Protein AF-0000000077857989 (afdb_homodimer)

InterPro domains:
  IPR001310 Histidine triad (HIT) protein [PR00332] (8-24)
  IPR001310 Histidine triad (HIT) protein [PR00332] (29-47)
  IPR001310 Histidine triad (HIT) protein [PR00332] (92-102)
  IPR001310 Histidine triad (HIT) protein [PTHR46648] (2-136)
  IPR011146 HIT-like domain [PF01230] (14-104)
  IPR011146 HIT-like domain [PS51084] (8-111)
  IPR019808 Histidine triad, conserved site [PS00892] (85-103)
  IPR036265 HIT-like superfamily [G3DSA:3.30.428.10] (1-136)
  IPR036265 HIT-like superfamily [SSF54197] (4-134)
  IPR039384 HINT family [cd01277] (7-104)

Solvent-accessible surface area (backbone atoms only — not comparable to full-atom values): 14426 Å² total; per-residue (Å²): 116,51,73,47,92,85,36,69,65,46,30,37,74,72,62,75,38,89,74,52,67,51,47,74,60,97,43,36,41,27,28,51,47,69,56,26,36,29,84,69,18,25,35,43,28,44,59,50,50,19,46,33,68,78,58,50,58,60,85,53,46,40,58,51,59,50,51,49,34,48,50,37,60,42,63,62,45,78,21,24,35,40,40,30,42,16,39,64,88,35,70,31,83,63,76,44,39,47,34,36,38,32,22,28,88,46,92,82,40,12,77,38,78,41,79,62,56,40,80,67,50,69,68,61,48,51,54,49,44,58,56,35,42,75,56,89,119,51,73,47,91,85,37,69,66,46,30,37,75,72,63,76,38,89,74,53,69,53,47,73,60,97,43,36,42,26,30,52,47,68,56,26,36,29,84,68,17,26,38,41,26,45,58,52,50,19,46,32,68,78,58,48,58,60,85,53,47,38,58,50,57,52,50,49,33,47,50,35,61,42,62,62,45,80,22,24,35,39,40,32,42,16,40,62,90,34,70,30,83,64,75,43,39,46,34,37,38,33,23,29,88,47,91,85,38,14,77,38,77,41,79,61,55,40,80,68,48,68,68,61,48,52,55,49,45,59,57,35,42,73,56,91

Nearest PDB structures (foldseek):
  3ksv-assembly1_A-2  TM=8.928E-01  e=4.008E-16  Leishmania major
  3imi-assembly2_C  TM=9.325E-01  e=9.386E-14  Bacillus anthracis str. 'Ames Ancestor'
  3l7x-assembly1_A-2  TM=8.902E-01  e=5.716E-14  Streptococcus mutans UA159
  3r6f-assembly1_A-2  TM=9.328E-01  e=4.385E-12  Encephalitozoon cuniculi GB-M1
  6d6j-assembly1_A  TM=9.175E-01  e=3.841E-11  Legionella pneumophila subsp. pneumophila str. Philadelphia 1

Sequence (272 aa):
MASSAACIFCKIIKGEIPCFKLFESDKVLAFLDIQPLSRGHALVIPKFHGAKLTDIPDEDLSEILPVAKKLAQATGAGDFNILQNNGRIAHQVVDHVHFHMIPKPNESEGLTIGWPAQETNMDKLKALHEELKSKMMASSAACIFCKIIKGEIPCFKLFESDKVLAFLDIQPLSRGHALVIPKFHGAKLTDIPDEDLSEILPVAKKLAQATGAGDFNILQNNGRIAHQVVDHVHFHMIPKPNESEGLTIGWPAQETNMDKLKALHEELKSKM

Organism: Aspergillus terreus (NCBI:txid33178)

Foldseek 3Di:
DAADPVAPVLCCVVVVDDFQWDDDDPFKTKGADPDALDPLKIKIFTNHFAQFPVRDDPVSCVCRVVVLVVSCVVRVAPAWDKDWAHDVVSPDDGSGTMIITHGDPDDRGTDDDDDDDDDDDPVVVVVVCVVVVVVD/DAADPVFPVLCCVVVNDDFQWDDDDPFKTKGADPDALDPLKIKIFTNHFAQFPVRDDPVSCVCRVVVLVVSCVVRVAPAWDKDWAHDVVSPDDGSGTMIITHGDPDDRGTDDDDDDDDDDDPVVVVVVCVVVVVVD

Radius of gyration: 17.92 Å; Cα contacts (8 Å, |Δi|>4): 603; chains: 2; bounding box: 40×52×42 Å

pLDDT: mean 97.29, std 3.46, range [68.88, 98.94]

Structure (mmCIF, N/CA/C/O backbone):
data_AF-0000000077857989-model_v1
#
loop_
_entity.id
_entity.type
_entity.pdbx_description
1 polymer "Adenosine 5'-monophosphoramidase HNT1"
#
loop_
_atom_site.group_PDB
_atom_site.id
_atom_site.type_symbol
_atom_site.label_atom_id
_atom_site.label_alt_id
_atom_site.label_comp_id
_atom_site.label_asym_id
_atom_site.label_entity_id
_atom_site.label_seq_id
_atom_site.pdbx_PDB_ins_code
_atom_site.Cartn_x
_atom_site.Cartn_y
_atom_site.Cartn_z
_atom_site.occupancy
_atom_site.B_iso_or_equiv
_atom_site.auth_seq_id
_atom_site.auth_comp_id
_atom_site.auth_asym_id
_atom_site.auth_atom_id
_atom_site.pdbx_PDB_model_num
ATOM 1 N N . MET A 1 1 ? 12.305 -1.336 -20.516 1 68.94 1 MET A N 1
ATOM 2 C CA . MET A 1 1 ? 11.914 -1.738 -19.156 1 68.94 1 MET A CA 1
ATOM 3 C C . MET A 1 1 ? 13.117 -2.277 -18.391 1 68.94 1 MET A C 1
ATOM 5 O O . MET A 1 1 ? 13.844 -3.133 -18.891 1 68.94 1 MET A O 1
ATOM 9 N N . ALA A 1 2 ? 13.477 -1.495 -17.438 1 79.44 2 ALA A N 1
ATOM 10 C CA . ALA A 1 2 ? 14.609 -1.947 -16.641 1 79.44 2 ALA A CA 1
ATOM 11 C C . ALA A 1 2 ? 14.375 -3.355 -16.094 1 79.44 2 ALA A C 1
ATOM 13 O O . ALA A 1 2 ? 13.266 -3.682 -15.656 1 79.44 2 ALA A O 1
ATOM 14 N N . SER A 1 3 ? 15.352 -4.223 -16.344 1 87.56 3 SER A N 1
ATOM 15 C CA . SER A 1 3 ? 15.305 -5.598 -15.852 1 87.56 3 SER A CA 1
ATOM 16 C C . SER A 1 3 ? 16.641 -6.016 -15.25 1 87.56 3 SER A C 1
ATOM 18 O O . SER A 1 3 ? 17.672 -5.414 -15.539 1 87.56 3 SER A O 1
ATOM 20 N N . SER A 1 4 ? 16.5 -7.012 -14.32 1 89.94 4 SER A N 1
ATOM 21 C CA . SER A 1 4 ? 17.703 -7.59 -13.711 1 89.94 4 SER A CA 1
ATOM 22 C C . SER A 1 4 ? 17.703 -9.109 -13.836 1 89.94 4 SER A C 1
ATOM 24 O O . SER A 1 4 ? 16.75 -9.781 -13.43 1 89.94 4 SER A O 1
ATOM 26 N N . ALA A 1 5 ? 18.719 -9.672 -14.281 1 88.31 5 ALA A N 1
ATOM 27 C CA . ALA A 1 5 ? 18.812 -11.102 -14.555 1 88.31 5 ALA A CA 1
ATOM 28 C C . ALA A 1 5 ? 18.766 -11.906 -13.258 1 88.31 5 ALA A C 1
ATOM 30 O O . ALA A 1 5 ? 18.328 -13.055 -13.242 1 88.31 5 ALA A O 1
ATOM 31 N N . ALA A 1 6 ? 19.219 -11.32 -12.25 1 93.75 6 ALA A N 1
ATOM 32 C CA . ALA A 1 6 ? 19.312 -12.031 -10.984 1 93.75 6 ALA A CA 1
ATOM 33 C C . ALA A 1 6 ? 18.016 -11.914 -10.188 1 93.75 6 ALA A C 1
ATOM 35 O O . ALA A 1 6 ? 17.828 -12.594 -9.172 1 93.75 6 ALA A O 1
ATOM 36 N N . CYS A 1 7 ? 17.156 -11.102 -10.625 1 96.44 7 CYS A N 1
ATOM 37 C CA . CYS A 1 7 ? 15.938 -10.805 -9.883 1 96.44 7 CYS A CA 1
ATOM 38 C C . CYS A 1 7 ? 14.867 -11.859 -10.156 1 96.44 7 CYS A C 1
ATOM 40 O O . CYS A 1 7 ? 14.453 -12.047 -11.305 1 96.44 7 CYS A O 1
ATOM 42 N N . ILE A 1 8 ? 14.367 -12.477 -9.117 1 97.25 8 ILE A N 1
ATOM 43 C CA . ILE A 1 8 ? 13.414 -13.578 -9.242 1 97.25 8 ILE A CA 1
ATOM 44 C C . ILE A 1 8 ?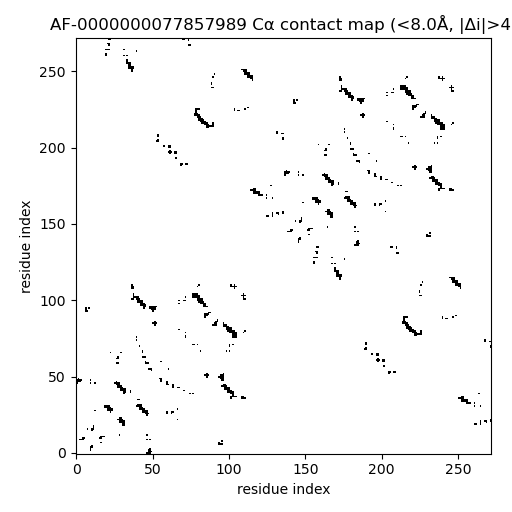 12.125 -13.078 -9.891 1 97.25 8 ILE A C 1
ATOM 46 O O . ILE A 1 8 ? 11.516 -13.789 -10.695 1 97.25 8 ILE A O 1
ATOM 50 N N . PHE A 1 9 ? 11.727 -11.914 -9.578 1 98.44 9 PHE A N 1
ATOM 51 C CA . PHE A 1 9 ? 10.5 -11.383 -10.156 1 98.44 9 PHE A CA 1
ATOM 52 C C . PHE A 1 9 ? 10.695 -11.039 -11.625 1 98.44 9 PHE A C 1
ATOM 54 O O . PHE A 1 9 ? 9.781 -11.211 -12.438 1 98.44 9 PHE A O 1
ATOM 61 N N . CYS A 1 10 ? 11.875 -10.531 -11.977 1 98.25 10 CYS A N 1
ATOM 62 C CA . CYS A 1 10 ? 12.156 -10.32 -13.391 1 98.25 10 CYS A CA 1
ATOM 63 C C . CYS A 1 10 ? 12.133 -11.641 -14.156 1 98.25 10 CYS A C 1
ATOM 65 O O . CYS A 1 10 ? 11.68 -11.695 -15.305 1 98.25 10 CYS A O 1
ATOM 67 N N . LYS A 1 11 ? 12.57 -12.68 -13.5 1 98.38 11 LYS A N 1
ATOM 68 C CA . LYS A 1 11 ? 12.531 -14 -14.125 1 98.38 11 LYS A CA 1
ATOM 69 C C . LYS A 1 11 ? 11.094 -14.469 -14.312 1 98.38 11 LYS A C 1
ATOM 71 O O . LYS A 1 11 ? 10.773 -15.109 -15.312 1 98.38 11 LYS A O 1
ATOM 76 N N . ILE A 1 12 ? 10.273 -14.227 -13.352 1 98.25 12 ILE A N 1
ATOM 77 C CA . ILE A 1 12 ? 8.852 -14.562 -13.477 1 98.25 12 ILE A CA 1
ATOM 78 C C . ILE A 1 12 ? 8.242 -13.789 -14.641 1 98.25 12 ILE A C 1
ATOM 80 O O . ILE A 1 12 ? 7.52 -14.359 -15.461 1 98.25 12 ILE A O 1
ATOM 84 N N . ILE A 1 13 ? 8.555 -12.484 -14.742 1 98 13 ILE A N 1
ATOM 85 C CA . ILE A 1 13 ? 8.023 -11.609 -15.789 1 98 13 ILE A CA 1
ATOM 86 C C . ILE A 1 13 ? 8.438 -12.141 -17.156 1 98 13 ILE A C 1
ATOM 88 O O . ILE A 1 13 ? 7.645 -12.133 -18.094 1 98 13 ILE A O 1
ATOM 92 N N . LYS A 1 14 ? 9.617 -12.633 -17.25 1 97.12 14 LYS A N 1
ATOM 93 C CA . LYS A 1 14 ? 10.172 -13.109 -18.516 1 97.12 14 LYS A CA 1
ATOM 94 C C . LYS A 1 14 ? 9.695 -14.523 -18.812 1 97.12 14 LYS A C 1
ATOM 96 O O . LYS A 1 14 ? 9.992 -15.062 -19.891 1 97.12 14 LYS A O 1
ATOM 101 N N . GLY A 1 15 ? 9.078 -15.18 -17.844 1 97 15 GLY A N 1
ATOM 102 C CA . GLY A 1 15 ? 8.562 -16.531 -18.047 1 97 15 GLY A CA 1
ATOM 103 C C . GLY A 1 15 ? 9.594 -17.609 -17.781 1 97 15 GLY A C 1
ATOM 104 O O . GLY A 1 15 ? 9.398 -18.766 -18.156 1 97 15 GLY A O 1
ATOM 105 N N . GLU A 1 16 ? 10.641 -17.219 -17.172 1 97.44 16 GLU A N 1
ATOM 106 C CA . GLU A 1 16 ? 11.688 -18.188 -16.844 1 97.44 16 GLU A CA 1
ATOM 107 C C . GLU A 1 16 ? 11.32 -19 -15.609 1 97.44 16 GLU A C 1
ATOM 109 O O . GLU A 1 16 ? 11.781 -20.125 -15.445 1 97.44 16 GLU A O 1
ATOM 114 N N . ILE A 1 17 ? 10.594 -18.5 -14.695 1 96.81 17 ILE A N 1
ATOM 115 C CA . ILE A 1 17 ? 10.047 -19.156 -13.508 1 96.81 17 ILE A CA 1
ATOM 116 C C . ILE A 1 17 ? 8.516 -19.078 -13.539 1 96.81 17 ILE A C 1
ATOM 118 O O . ILE A 1 17 ? 7.945 -18.031 -13.82 1 96.81 17 ILE A O 1
ATOM 122 N N . PRO A 1 18 ? 7.949 -20.219 -13.281 1 96.81 18 PRO A N 1
ATOM 123 C CA . PRO A 1 18 ? 6.484 -20.203 -13.32 1 96.81 18 PRO A CA 1
ATOM 124 C C . PRO A 1 18 ? 5.879 -19.469 -12.125 1 96.81 18 PRO A C 1
ATOM 126 O O . PRO A 1 18 ? 6.523 -19.344 -11.078 1 96.81 18 PRO A O 1
ATOM 129 N N . CYS A 1 19 ? 4.676 -18.984 -12.289 1 97.62 19 CYS A N 1
ATOM 130 C CA . CYS A 1 19 ? 3.865 -18.391 -11.227 1 97.62 19 CYS A CA 1
ATOM 131 C C . CYS A 1 19 ? 2.383 -18.656 -11.469 1 97.62 19 CYS A C 1
ATOM 133 O O . CYS A 1 19 ? 1.985 -19.047 -12.562 1 97.62 19 CYS A O 1
ATOM 135 N N . PHE A 1 20 ? 1.604 -18.547 -10.484 1 98.31 20 PHE A N 1
ATOM 136 C CA . PHE A 1 20 ? 0.154 -18.578 -10.633 1 98.31 20 PHE A CA 1
ATOM 137 C C . PHE A 1 20 ? -0.379 -17.219 -11.039 1 98.31 20 PHE A C 1
ATOM 139 O O . PHE A 1 20 ? -0.917 -16.469 -10.211 1 98.31 20 PHE A O 1
ATOM 146 N N . LYS A 1 21 ? -0.299 -17 -12.305 1 98.62 21 LYS A N 1
ATOM 147 C CA . LYS A 1 21 ? -0.597 -15.695 -12.867 1 98.62 21 LYS A CA 1
ATOM 148 C C . LYS A 1 21 ? -2.096 -15.406 -12.836 1 98.62 21 LYS A C 1
ATOM 150 O O . LYS A 1 21 ? -2.902 -16.234 -13.258 1 98.62 21 LYS A O 1
ATOM 155 N N . LEU A 1 22 ? -2.359 -14.234 -12.398 1 98.75 22 LEU A N 1
ATOM 156 C CA . LEU A 1 22 ? -3.766 -13.859 -12.312 1 98.75 22 LEU A CA 1
ATOM 157 C C . LEU A 1 22 ? -4.086 -12.727 -13.289 1 98.75 22 LEU A C 1
ATOM 159 O O . LEU A 1 22 ? -5.23 -12.578 -13.719 1 98.75 22 LEU A O 1
ATOM 163 N N . PHE A 1 23 ? -3.143 -11.844 -13.562 1 98.75 23 PHE A N 1
ATOM 164 C CA . PHE A 1 23 ? -3.326 -10.703 -14.445 1 98.75 23 PHE A CA 1
ATOM 165 C C . PHE A 1 23 ? -1.995 -10.266 -15.047 1 98.75 23 PHE A C 1
ATOM 167 O O . PHE A 1 23 ? -0.957 -10.336 -14.383 1 98.75 23 PHE A O 1
ATOM 174 N N . GLU A 1 24 ? -2.094 -9.828 -16.281 1 98.44 24 GLU A N 1
ATOM 175 C CA . GLU A 1 24 ? -0.899 -9.273 -16.906 1 98.44 24 GLU A CA 1
ATOM 176 C C . GLU A 1 24 ? -1.263 -8.203 -17.938 1 98.44 24 GLU A C 1
ATOM 178 O O . GLU A 1 24 ? -2.213 -8.359 -18.703 1 98.44 24 GLU A O 1
ATOM 183 N N . SER A 1 25 ? -0.629 -7.152 -17.891 1 98.19 25 SER A N 1
ATOM 184 C CA . SER A 1 25 ? -0.664 -6.102 -18.891 1 98.19 25 SER A CA 1
ATOM 185 C C . SER A 1 25 ? 0.741 -5.742 -19.375 1 98.19 25 SER A C 1
ATOM 187 O O . SER A 1 25 ? 1.702 -6.453 -19.062 1 98.19 25 SER A O 1
ATOM 189 N N . ASP A 1 26 ? 0.89 -4.676 -20.125 1 97.5 26 ASP A N 1
ATOM 190 C CA . ASP A 1 26 ? 2.201 -4.23 -20.578 1 97.5 26 ASP A CA 1
ATOM 191 C C . ASP A 1 26 ? 3.045 -3.703 -19.422 1 97.5 26 ASP A C 1
ATOM 193 O O . ASP A 1 26 ? 4.277 -3.697 -19.5 1 97.5 26 ASP A O 1
ATOM 197 N N . LYS A 1 27 ? 2.402 -3.371 -18.312 1 97.62 27 LYS A N 1
ATOM 198 C CA . LYS A 1 27 ? 3.141 -2.648 -17.281 1 97.62 27 LYS A CA 1
ATOM 199 C C . LYS A 1 27 ? 3.188 -3.445 -15.977 1 97.62 27 LYS A C 1
ATOM 201 O O . LYS A 1 27 ? 4.078 -3.242 -15.148 1 97.62 27 LYS A O 1
ATOM 206 N N . VAL A 1 28 ? 2.207 -4.379 -15.797 1 98.38 28 VAL A N 1
ATOM 207 C CA . VAL A 1 28 ? 2.092 -4.977 -14.469 1 98.38 28 VAL A CA 1
ATOM 208 C C . VAL A 1 28 ? 1.831 -6.477 -14.594 1 98.38 28 VAL A C 1
ATOM 210 O O . VAL A 1 28 ? 1.316 -6.938 -15.617 1 98.38 28 VAL A O 1
ATOM 213 N N . LEU A 1 29 ? 2.318 -7.188 -13.648 1 98.81 29 LEU A N 1
ATOM 214 C CA . LEU A 1 29 ? 2.035 -8.609 -13.477 1 98.81 29 LEU A CA 1
ATOM 215 C C . LEU A 1 29 ? 1.482 -8.883 -12.078 1 98.81 29 LEU A C 1
ATOM 217 O O . LEU A 1 29 ? 1.975 -8.336 -11.094 1 98.81 29 LEU A O 1
ATOM 221 N N . ALA A 1 30 ? 0.406 -9.719 -11.961 1 98.88 30 ALA A N 1
ATOM 222 C CA . ALA A 1 30 ? -0.145 -10.141 -10.672 1 98.88 30 ALA A CA 1
ATOM 223 C C . ALA A 1 30 ? -0.204 -11.664 -10.57 1 98.88 30 ALA A C 1
ATOM 225 O O . ALA A 1 30 ? -0.537 -12.344 -11.547 1 98.88 30 ALA A O 1
ATOM 226 N N . PHE A 1 31 ? 0.137 -12.164 -9.445 1 98.88 31 PHE A N 1
ATOM 227 C CA . PHE A 1 31 ? 0.175 -13.609 -9.258 1 98.88 31 PHE A CA 1
ATOM 228 C C . PHE A 1 31 ? 0.012 -13.969 -7.789 1 98.88 31 PHE A C 1
ATOM 230 O O . PHE A 1 31 ? 0.2 -13.117 -6.914 1 98.88 31 PHE A O 1
ATOM 237 N N . LEU A 1 32 ? -0.334 -15.203 -7.508 1 98.69 32 LEU A N 1
ATOM 238 C CA . LEU A 1 32 ? -0.531 -15.664 -6.133 1 98.69 32 LEU A CA 1
ATOM 239 C C . LEU A 1 32 ? 0.805 -15.812 -5.414 1 98.69 32 LEU A C 1
ATOM 241 O O . LEU A 1 32 ? 1.785 -16.266 -6.004 1 98.69 32 LEU A O 1
ATOM 245 N N . ASP A 1 33 ? 0.85 -15.398 -4.219 1 98.38 33 ASP A N 1
ATOM 246 C CA . ASP A 1 33 ? 2.004 -15.719 -3.381 1 98.38 33 ASP A CA 1
ATOM 247 C C . ASP A 1 33 ? 2.021 -17.188 -3.004 1 98.38 33 ASP A C 1
ATOM 249 O O . ASP A 1 33 ? 0.998 -17.75 -2.596 1 98.38 33 ASP A O 1
ATOM 253 N N . ILE A 1 34 ? 3.047 -17.781 -3.045 1 96.38 34 ILE A N 1
ATOM 254 C CA . ILE A 1 34 ? 3.123 -19.219 -2.834 1 96.38 34 ILE A CA 1
ATOM 255 C C . ILE A 1 34 ? 3.26 -19.516 -1.341 1 96.38 34 ILE A C 1
ATOM 257 O O . ILE A 1 34 ? 3.127 -20.672 -0.915 1 96.38 34 ILE A O 1
ATOM 261 N N . GLN A 1 35 ? 3.639 -18.578 -0.54 1 96.81 35 GLN A N 1
ATOM 262 C CA . GLN A 1 35 ? 3.645 -18.656 0.917 1 96.81 35 GLN A CA 1
ATOM 263 C C . GLN A 1 35 ? 2.703 -17.625 1.527 1 96.81 35 GLN A C 1
ATOM 265 O O . GLN A 1 35 ? 3.143 -16.719 2.238 1 96.81 35 GLN A O 1
ATOM 270 N N . PRO A 1 36 ? 1.517 -17.922 1.38 1 98.44 36 PRO A N 1
ATOM 271 C CA . PRO A 1 36 ? 0.522 -16.891 1.685 1 98.44 36 PRO A CA 1
ATOM 272 C C . PRO A 1 36 ? 0.337 -16.672 3.186 1 98.44 36 PRO A C 1
ATOM 274 O O . PRO A 1 36 ? 0.567 -17.594 3.977 1 98.44 36 PRO A O 1
ATOM 277 N N . LEU A 1 37 ? -0.016 -15.453 3.547 1 98.62 37 LEU A N 1
ATOM 278 C CA . LEU A 1 37 ? -0.413 -15.164 4.918 1 98.62 37 LEU A CA 1
ATOM 279 C C . LEU A 1 37 ? -1.867 -15.555 5.16 1 98.62 37 LEU A C 1
ATOM 281 O O . LEU A 1 37 ? -2.281 -15.742 6.305 1 98.62 37 LEU A O 1
ATOM 285 N N . SER A 1 38 ? -2.639 -15.594 4.105 1 98.56 38 SER A N 1
ATOM 286 C CA . SER A 1 38 ? -4.039 -16 4.074 1 98.56 38 SER A CA 1
ATOM 287 C C . SER A 1 38 ? -4.469 -16.391 2.662 1 98.56 38 SER A C 1
ATOM 289 O O . SER A 1 38 ? -3.756 -16.125 1.693 1 98.56 38 SER A O 1
ATOM 291 N N . ARG A 1 39 ? -5.621 -17.109 2.574 1 97.94 39 ARG A N 1
ATOM 292 C CA . ARG A 1 39 ? -6.137 -17.5 1.267 1 97.94 39 ARG A CA 1
ATOM 293 C C . ARG A 1 39 ? -6.375 -16.281 0.384 1 97.94 39 ARG A C 1
ATOM 295 O O . ARG A 1 39 ? -7.039 -15.336 0.797 1 97.94 39 ARG A O 1
ATOM 302 N N . GLY A 1 40 ? -5.797 -16.297 -0.817 1 98.38 40 GLY A N 1
ATOM 303 C CA . GLY A 1 40 ? -6.012 -15.211 -1.758 1 98.38 40 GLY A CA 1
ATOM 304 C C . GLY A 1 40 ? -4.891 -14.188 -1.752 1 98.38 40 GLY A C 1
ATOM 305 O O . GLY A 1 40 ? -4.898 -13.25 -2.553 1 98.38 40 GLY A O 1
ATOM 306 N N . HIS A 1 41 ? -3.902 -14.336 -0.781 1 98.88 41 HIS A N 1
ATOM 307 C CA . HIS A 1 41 ? -2.736 -13.461 -0.772 1 98.88 41 HIS A CA 1
ATOM 308 C C . HIS A 1 41 ? -2.047 -13.445 -2.133 1 98.88 41 HIS A C 1
ATOM 310 O O . HIS A 1 41 ? -1.626 -14.492 -2.631 1 98.88 41 HIS A O 1
ATOM 316 N N . ALA A 1 42 ? -1.959 -12.273 -2.719 1 98.88 42 ALA A N 1
ATOM 317 C CA . ALA A 1 42 ? -1.424 -12.117 -4.07 1 98.88 42 ALA A CA 1
ATOM 318 C C . ALA A 1 42 ? -0.506 -10.898 -4.156 1 98.88 42 ALA A C 1
ATOM 320 O O . ALA A 1 42 ? -0.528 -10.031 -3.279 1 98.88 42 ALA A O 1
ATOM 321 N N . LEU A 1 43 ? 0.277 -10.914 -5.184 1 98.88 43 LEU A N 1
ATOM 322 C CA . LEU A 1 43 ? 1.217 -9.828 -5.438 1 98.88 43 LEU A CA 1
ATOM 323 C C . LEU A 1 43 ? 0.879 -9.109 -6.742 1 98.88 43 LEU A C 1
ATOM 325 O O . LEU A 1 43 ? 0.455 -9.742 -7.711 1 98.88 43 LEU A O 1
ATOM 329 N N . VAL A 1 44 ? 1.039 -7.832 -6.758 1 98.94 44 VAL A N 1
ATOM 330 C CA . VAL A 1 44 ? 1.069 -7.016 -7.965 1 98.94 44 VAL A CA 1
ATOM 331 C C . VAL A 1 44 ? 2.443 -6.367 -8.117 1 98.94 44 VAL A C 1
ATOM 333 O O . VAL A 1 44 ? 2.924 -5.691 -7.203 1 98.94 44 VAL A O 1
ATOM 336 N N . ILE A 1 45 ? 3.059 -6.531 -9.258 1 98.88 45 ILE A N 1
ATOM 337 C CA . ILE A 1 45 ? 4.398 -5.984 -9.43 1 98.88 45 ILE A CA 1
ATOM 338 C C . ILE A 1 45 ? 4.469 -5.203 -10.742 1 98.88 45 ILE A C 1
ATOM 340 O O . ILE A 1 45 ? 3.834 -5.578 -11.734 1 98.88 45 ILE A O 1
ATOM 344 N N . PRO A 1 46 ? 5.148 -4 -10.742 1 98.81 46 PRO A N 1
ATOM 345 C CA . PRO A 1 46 ? 5.508 -3.408 -12.031 1 98.81 46 PRO A CA 1
ATOM 346 C C . PRO A 1 46 ? 6.516 -4.258 -12.805 1 98.81 46 PRO A C 1
ATOM 348 O O . PRO A 1 46 ? 7.41 -4.859 -12.211 1 98.81 46 PRO A O 1
ATOM 351 N N . LYS A 1 47 ? 6.328 -4.281 -14.055 1 98.38 47 LYS A N 1
ATOM 352 C CA . LYS A 1 47 ? 7.305 -5 -14.875 1 98.38 47 LYS A CA 1
ATOM 353 C C . LYS A 1 47 ? 8.633 -4.246 -14.93 1 98.38 47 LYS A C 1
ATOM 355 O O . LYS A 1 47 ? 9.68 -4.844 -15.172 1 98.38 47 LYS A O 1
AT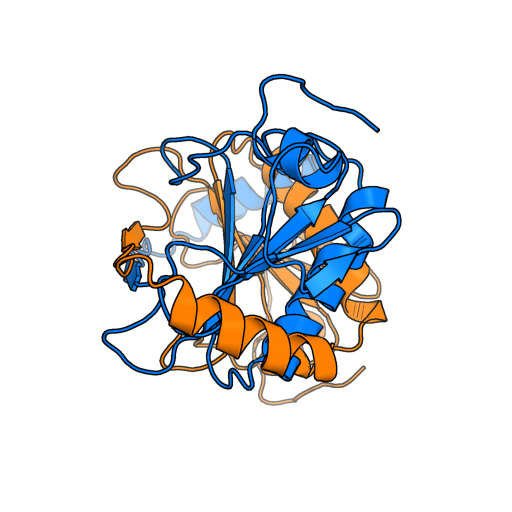OM 360 N N . PHE A 1 48 ? 8.602 -2.951 -14.75 1 98.44 48 PHE A N 1
ATOM 361 C CA . PHE A 1 48 ? 9.82 -2.17 -14.578 1 98.44 48 PHE A CA 1
ATOM 362 C C . PHE A 1 48 ? 10.547 -2.564 -13.297 1 98.44 48 PHE A C 1
ATOM 364 O O . PHE A 1 48 ? 9.977 -2.477 -12.211 1 98.44 48 PHE A O 1
ATOM 371 N N . HIS A 1 49 ? 11.75 -2.971 -13.461 1 98.5 49 HIS A N 1
ATOM 372 C CA . HIS A 1 49 ? 12.523 -3.357 -12.289 1 98.5 49 HIS A CA 1
ATOM 373 C C . HIS A 1 49 ? 12.984 -2.133 -11.508 1 98.5 49 HIS A C 1
ATOM 375 O O . HIS A 1 49 ? 13.57 -1.213 -12.078 1 98.5 49 HIS A O 1
ATOM 381 N N . GLY A 1 50 ? 12.719 -2.088 -10.297 1 98.56 50 GLY A N 1
ATOM 382 C CA . GLY A 1 50 ? 13.195 -1.148 -9.297 1 98.56 50 GLY A CA 1
ATOM 383 C C . GLY A 1 50 ? 13.141 -1.703 -7.883 1 98.56 50 GLY A C 1
ATOM 384 O O . GLY A 1 50 ? 12.188 -2.389 -7.52 1 98.56 50 GLY A O 1
ATOM 385 N N . ALA A 1 51 ? 14.148 -1.407 -7.145 1 98.31 51 ALA A N 1
ATOM 386 C CA . ALA A 1 51 ? 14.227 -1.979 -5.801 1 98.31 51 ALA A CA 1
ATOM 387 C C . ALA A 1 51 ? 13.242 -1.291 -4.855 1 98.31 51 ALA A C 1
ATOM 389 O O . ALA A 1 51 ? 12.672 -1.934 -3.973 1 98.31 51 ALA A O 1
ATOM 390 N N . LYS A 1 52 ? 13.164 -0.014 -5 1 98.75 52 LYS A N 1
ATOM 391 C CA . LYS A 1 52 ? 12.289 0.762 -4.129 1 98.75 52 LYS A CA 1
ATOM 392 C C . LYS A 1 52 ? 11.258 1.546 -4.938 1 98.75 52 LYS A C 1
ATOM 394 O O . LYS A 1 52 ? 11.453 1.787 -6.129 1 98.75 52 LYS A O 1
ATOM 399 N N . LEU A 1 53 ? 10.203 1.915 -4.246 1 98.88 53 LEU A N 1
ATOM 400 C CA . LEU A 1 53 ? 9.133 2.65 -4.91 1 98.88 53 LEU A CA 1
ATOM 401 C C . LEU A 1 53 ? 9.68 3.875 -5.633 1 98.88 53 LEU A C 1
ATOM 403 O O . LEU A 1 53 ? 9.227 4.203 -6.734 1 98.88 53 LEU A O 1
ATOM 407 N N . THR A 1 54 ? 10.688 4.559 -5.094 1 98.75 54 THR A N 1
ATOM 408 C CA . THR A 1 54 ? 11.266 5.781 -5.633 1 98.75 54 THR A CA 1
ATOM 409 C C . THR A 1 54 ? 12.047 5.492 -6.914 1 98.75 54 THR A C 1
ATOM 411 O O . THR A 1 54 ? 12.406 6.414 -7.648 1 98.75 54 THR A O 1
ATOM 414 N N . ASP A 1 55 ? 12.273 4.238 -7.25 1 98.56 55 ASP A N 1
ATOM 415 C CA . ASP A 1 55 ? 13.023 3.848 -8.438 1 98.56 55 ASP A CA 1
ATOM 416 C C . ASP A 1 55 ? 12.086 3.605 -9.625 1 98.56 55 ASP A C 1
ATOM 418 O O . ASP A 1 55 ? 12.539 3.389 -10.75 1 98.56 55 ASP A O 1
ATOM 422 N N . ILE A 1 56 ? 10.781 3.609 -9.414 1 98.75 56 ILE A N 1
ATOM 423 C CA . ILE A 1 56 ? 9.82 3.234 -10.438 1 98.75 56 ILE A CA 1
ATOM 424 C C . ILE A 1 56 ? 9.297 4.488 -11.141 1 98.75 56 ILE A C 1
ATOM 426 O O . ILE A 1 56 ? 8.828 5.422 -10.484 1 98.75 56 ILE A O 1
ATOM 430 N N . PRO A 1 57 ? 9.352 4.531 -12.5 1 98.5 57 PRO A N 1
ATOM 431 C CA . PRO A 1 57 ? 8.727 5.66 -13.188 1 98.5 57 PRO A CA 1
ATOM 432 C C . PRO A 1 57 ? 7.234 5.785 -12.883 1 98.5 57 PRO A C 1
ATOM 434 O O . PRO A 1 57 ? 6.543 4.77 -12.75 1 98.5 57 PRO A O 1
ATOM 437 N N . ASP A 1 58 ? 6.777 6.996 -12.852 1 98.06 58 ASP A N 1
ATOM 438 C CA . ASP A 1 58 ? 5.391 7.25 -12.484 1 98.06 58 ASP A CA 1
ATOM 439 C C . ASP A 1 58 ? 4.43 6.484 -13.391 1 98.06 58 ASP A C 1
ATOM 441 O O . ASP A 1 58 ? 3.406 5.977 -12.938 1 98.06 58 ASP A O 1
ATOM 445 N N . GLU A 1 59 ? 4.734 6.449 -14.664 1 97.12 59 GLU A N 1
ATOM 446 C CA . GLU A 1 59 ? 3.844 5.82 -15.641 1 97.12 59 GLU A CA 1
ATOM 447 C C . GLU A 1 59 ? 3.688 4.328 -15.359 1 97.12 59 GLU A C 1
ATOM 44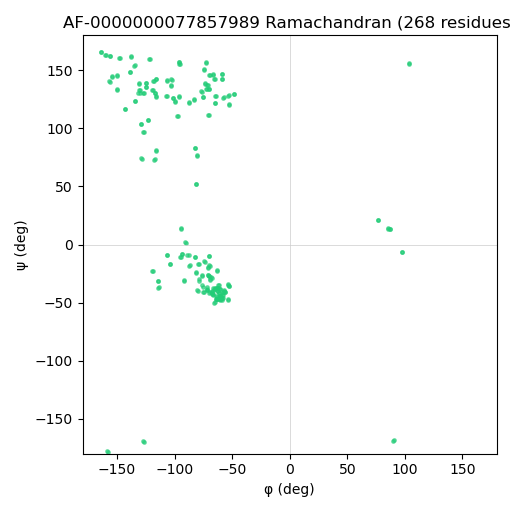9 O O . GLU A 1 59 ? 2.691 3.721 -15.758 1 97.12 59 GLU A O 1
ATOM 454 N N . ASP A 1 60 ? 4.633 3.707 -14.656 1 98.19 60 ASP A N 1
ATOM 455 C CA . ASP A 1 60 ? 4.609 2.277 -14.367 1 98.19 60 ASP A CA 1
ATOM 456 C C . ASP A 1 60 ? 3.879 1.996 -13.055 1 98.19 60 ASP A C 1
ATOM 458 O O . ASP A 1 60 ? 3.713 0.838 -12.672 1 98.19 60 ASP A O 1
ATOM 462 N N . LEU A 1 61 ? 3.389 3.029 -12.43 1 98.56 61 LEU A N 1
ATOM 463 C CA . LEU A 1 61 ? 2.734 2.879 -11.133 1 98.56 61 LEU A CA 1
ATOM 464 C C . LEU A 1 61 ? 1.219 2.965 -11.281 1 98.56 61 LEU A C 1
ATOM 466 O O . LEU A 1 61 ? 0.481 2.543 -10.391 1 98.56 61 LEU A O 1
ATOM 470 N N . SER A 1 62 ? 0.723 3.461 -12.367 1 97 62 SER A N 1
ATOM 471 C CA . SER A 1 62 ? -0.651 3.934 -12.492 1 97 62 SER A CA 1
ATOM 472 C C . SER A 1 62 ? -1.641 2.773 -12.453 1 97 62 SER A C 1
ATOM 474 O O . SER A 1 62 ? -2.787 2.941 -12.031 1 97 62 SER A O 1
ATOM 476 N N . GLU A 1 63 ? -1.238 1.607 -12.859 1 98 63 GLU A N 1
ATOM 477 C CA . GLU A 1 63 ? -2.158 0.482 -13 1 98 63 GLU A CA 1
ATOM 478 C C . GLU A 1 63 ? -2.154 -0.393 -11.75 1 98 63 GLU A C 1
ATOM 480 O O . GLU A 1 63 ? -3.025 -1.249 -11.578 1 98 63 GLU A O 1
ATOM 485 N N . ILE A 1 64 ? -1.265 -0.195 -10.867 1 98.81 64 ILE A N 1
ATOM 486 C CA . ILE A 1 64 ? -1 -1.118 -9.766 1 98.81 64 ILE A CA 1
ATOM 487 C C . ILE A 1 64 ? -2.211 -1.178 -8.836 1 98.81 64 ILE A C 1
ATOM 489 O O . ILE A 1 64 ? -2.727 -2.262 -8.547 1 98.81 64 ILE A O 1
ATOM 493 N N . LEU A 1 65 ? -2.711 -0.067 -8.422 1 98.88 65 LEU A N 1
ATOM 494 C CA . LEU A 1 65 ? -3.783 -0.058 -7.438 1 98.88 65 LEU A CA 1
ATOM 495 C C . LEU A 1 65 ? -5.094 -0.541 -8.055 1 98.88 65 LEU A C 1
ATOM 497 O O . LEU A 1 65 ? -5.848 -1.281 -7.418 1 98.88 65 LEU A O 1
ATOM 501 N N . PRO A 1 66 ? -5.426 -0.19 -9.289 1 98.81 66 PRO A N 1
ATOM 502 C CA . PRO A 1 66 ? -6.59 -0.796 -9.93 1 98.81 66 PRO A CA 1
ATOM 503 C C . PRO A 1 66 ? -6.508 -2.32 -9.992 1 98.81 66 PRO A C 1
ATOM 505 O O . PRO A 1 66 ? -7.512 -3.006 -9.797 1 98.81 66 PRO A O 1
ATOM 508 N N . VAL A 1 67 ? -5.34 -2.84 -10.266 1 98.81 67 VAL A N 1
ATOM 509 C CA . VAL A 1 67 ? -5.176 -4.289 -10.336 1 98.81 67 VAL A CA 1
ATOM 510 C C . VAL A 1 67 ? -5.309 -4.887 -8.938 1 98.81 67 VAL A C 1
ATOM 512 O O . VAL A 1 67 ? -5.938 -5.934 -8.758 1 98.81 67 VAL A O 1
ATOM 515 N N . ALA A 1 68 ? -4.734 -4.242 -7.938 1 98.88 68 ALA A N 1
ATOM 516 C CA . ALA A 1 68 ? -4.898 -4.703 -6.562 1 98.88 68 ALA A CA 1
ATOM 517 C C . ALA A 1 68 ? -6.371 -4.742 -6.168 1 98.88 68 ALA A C 1
ATOM 519 O O . ALA A 1 68 ? -6.816 -5.676 -5.5 1 98.88 68 ALA A O 1
ATOM 520 N N . LYS A 1 69 ? -7.07 -3.721 -6.59 1 98.81 69 LYS A N 1
ATOM 521 C CA . LYS A 1 69 ? -8.516 -3.652 -6.371 1 98.81 69 LYS A CA 1
ATOM 522 C C . LYS A 1 69 ? -9.219 -4.852 -6.996 1 98.81 69 LYS A C 1
ATOM 524 O O . LYS A 1 69 ? -10.062 -5.484 -6.359 1 98.81 69 LYS A O 1
ATOM 529 N N . LYS A 1 70 ? -8.875 -5.16 -8.18 1 98.5 70 LYS A N 1
ATOM 530 C CA . LYS A 1 70 ? -9.461 -6.301 -8.875 1 98.5 70 LYS A CA 1
ATOM 531 C C . LYS A 1 70 ? -9.164 -7.605 -8.141 1 98.5 70 LYS A C 1
ATOM 533 O O . LYS A 1 70 ? -10.031 -8.484 -8.055 1 98.5 70 LYS A O 1
ATOM 538 N N . LEU A 1 71 ? -7.977 -7.734 -7.68 1 98.81 71 LEU A N 1
ATOM 539 C CA . LEU A 1 71 ? -7.598 -8.922 -6.934 1 98.81 71 LEU A CA 1
ATOM 540 C C . LEU A 1 71 ? -8.469 -9.086 -5.688 1 98.81 71 LEU A C 1
ATOM 542 O O . LEU A 1 71 ? -8.945 -10.18 -5.398 1 98.81 71 LEU A O 1
ATOM 546 N N . ALA A 1 72 ? -8.617 -7.969 -4.969 1 98.81 72 ALA A N 1
ATOM 547 C CA . ALA A 1 72 ? -9.461 -8.008 -3.775 1 98.81 72 ALA A CA 1
ATOM 548 C C . ALA A 1 72 ? -10.883 -8.445 -4.117 1 98.81 72 ALA A C 1
ATOM 550 O O . ALA A 1 72 ? -11.469 -9.273 -3.412 1 98.81 72 ALA A O 1
ATOM 551 N N . GLN A 1 73 ? -11.406 -7.922 -5.168 1 98.62 73 GLN A N 1
ATOM 552 C CA . GLN A 1 73 ? -12.75 -8.281 -5.609 1 98.62 73 GLN A CA 1
ATOM 553 C C . GLN A 1 73 ? -12.82 -9.75 -6.008 1 98.62 73 GLN A C 1
ATOM 555 O O . GLN A 1 73 ? -13.75 -10.461 -5.609 1 98.62 73 GLN A O 1
ATOM 560 N N . ALA A 1 74 ? -11.859 -10.188 -6.777 1 98.62 74 ALA A N 1
ATOM 561 C CA . ALA A 1 74 ? -11.852 -11.562 -7.281 1 98.62 74 ALA A CA 1
ATOM 562 C C . ALA A 1 74 ? -11.75 -12.562 -6.133 1 98.62 74 ALA A C 1
ATOM 564 O O . ALA A 1 74 ? -12.352 -13.641 -6.191 1 98.62 74 ALA A O 1
ATOM 565 N N . THR A 1 75 ? -10.977 -12.258 -5.098 1 98.31 75 THR A N 1
ATOM 566 C CA . THR A 1 75 ? -10.773 -13.164 -3.969 1 98.31 75 THR A CA 1
ATOM 567 C C . THR A 1 75 ? -11.961 -13.117 -3.014 1 98.31 75 THR A C 1
ATOM 569 O O . THR A 1 75 ? -12.094 -13.969 -2.137 1 98.31 75 THR A O 1
ATOM 572 N N . GLY A 1 76 ? -12.766 -12.039 -3.17 1 97.94 76 GLY A N 1
ATOM 573 C CA . GLY A 1 76 ? -13.867 -11.852 -2.242 1 97.94 76 GLY A CA 1
ATOM 574 C C . GLY A 1 76 ? -13.422 -11.32 -0.892 1 97.94 76 GLY A C 1
ATOM 575 O O . GLY A 1 76 ? -14.109 -11.523 0.113 1 97.94 76 GLY A O 1
ATOM 576 N N . ALA A 1 77 ? -12.328 -10.75 -0.881 1 98.06 77 ALA A N 1
ATOM 577 C CA . ALA A 1 77 ? -11.789 -10.227 0.372 1 98.06 77 ALA A CA 1
ATOM 578 C C . ALA A 1 77 ? -12.586 -9.016 0.846 1 98.06 77 ALA A C 1
ATOM 580 O O . ALA A 1 77 ? -12.469 -7.93 0.272 1 98.06 77 ALA A O 1
ATOM 581 N N . GLY A 1 78 ? -13.312 -9.148 1.946 1 97.81 78 GLY A N 1
ATOM 582 C CA . GLY A 1 78 ? -14.016 -8.023 2.549 1 97.81 78 GLY A CA 1
ATOM 583 C C . GLY A 1 78 ? -13.117 -7.137 3.383 1 97.81 78 GLY A C 1
ATOM 584 O O . GLY A 1 78 ? -13.32 -5.922 3.447 1 97.81 78 GLY A O 1
ATOM 585 N N . ASP A 1 79 ? -12.266 -7.738 4.086 1 98.81 79 ASP A N 1
ATOM 586 C CA . ASP A 1 79 ? -11.203 -7.082 4.84 1 98.81 79 ASP A CA 1
ATOM 587 C C . ASP A 1 79 ? -9.828 -7.5 4.324 1 98.81 79 ASP A C 1
ATOM 589 O O . ASP A 1 79 ? -9.562 -8.688 4.129 1 98.81 79 ASP A O 1
ATOM 593 N N . PHE A 1 80 ? -8.977 -6.535 4.074 1 98.94 80 PHE A N 1
ATOM 594 C CA . PHE A 1 80 ? -7.668 -6.863 3.523 1 98.94 80 PHE A CA 1
ATOM 595 C C . PHE A 1 80 ? -6.707 -5.688 3.68 1 98.94 80 PHE A C 1
ATOM 597 O O . PHE A 1 80 ? -7.129 -4.574 3.992 1 98.94 80 PHE A O 1
ATOM 604 N N . ASN A 1 81 ? -5.449 -5.922 3.504 1 98.94 81 ASN A N 1
ATOM 605 C CA . ASN A 1 81 ? -4.402 -4.906 3.518 1 98.94 81 ASN A CA 1
ATOM 606 C C . ASN A 1 81 ? -3.674 -4.836 2.18 1 98.94 81 ASN A C 1
ATOM 608 O O . ASN A 1 81 ? -3.496 -5.852 1.508 1 98.94 81 ASN A O 1
ATOM 612 N N . ILE A 1 82 ? -3.34 -3.688 1.736 1 98.94 82 ILE A N 1
ATOM 613 C CA . ILE A 1 82 ? -2.311 -3.461 0.727 1 98.94 82 ILE A CA 1
ATOM 614 C C . ILE A 1 82 ? -1.008 -3.041 1.402 1 98.94 82 ILE A C 1
ATOM 616 O O . ILE A 1 82 ? -0.982 -2.07 2.164 1 98.94 82 ILE A O 1
ATOM 620 N N . LEU A 1 83 ? 0.064 -3.785 1.149 1 98.94 83 LEU A N 1
ATOM 621 C CA . LEU A 1 83 ? 1.352 -3.502 1.773 1 98.94 83 LEU A CA 1
ATOM 622 C C . LEU A 1 83 ? 2.467 -3.477 0.733 1 98.94 83 LEU A C 1
ATOM 624 O O . LEU A 1 83 ? 2.525 -4.344 -0.141 1 98.94 83 LEU A O 1
ATOM 628 N N . GLN A 1 84 ? 3.242 -2.553 0.76 1 98.94 84 GLN A N 1
ATOM 629 C CA . GLN A 1 84 ? 4.441 -2.424 -0.062 1 98.94 84 GLN A CA 1
ATOM 630 C C . GLN A 1 84 ? 5.637 -1.977 0.774 1 98.94 84 GLN A C 1
ATOM 632 O O . GLN A 1 84 ? 5.586 -0.935 1.432 1 98.94 84 GLN A O 1
ATOM 637 N N . ASN A 1 85 ? 6.711 -2.721 0.784 1 98.88 85 ASN A N 1
ATOM 638 C CA . ASN A 1 85 ? 7.887 -2.512 1.622 1 98.88 85 ASN A CA 1
ATOM 639 C C . ASN A 1 85 ? 9.062 -1.984 0.812 1 98.88 85 ASN A C 1
ATOM 641 O O . ASN A 1 85 ? 9.289 -2.416 -0.321 1 98.88 85 ASN A O 1
ATOM 645 N N . ASN A 1 86 ? 9.797 -1.098 1.379 1 98.88 86 ASN A N 1
ATOM 646 C CA . ASN A 1 86 ? 11 -0.543 0.767 1 98.88 86 ASN A CA 1
ATOM 647 C C . ASN A 1 86 ? 12.188 -0.605 1.717 1 98.88 86 ASN A C 1
ATOM 649 O O . ASN A 1 86 ? 12.289 0.197 2.648 1 98.88 86 ASN A O 1
ATOM 653 N N . GLY A 1 87 ? 13.086 -1.533 1.491 1 98.62 87 GLY A N 1
ATOM 654 C CA . GLY A 1 87 ? 14.266 -1.682 2.328 1 98.62 87 GLY A CA 1
ATOM 655 C C . GLY A 1 87 ? 14.172 -2.852 3.289 1 98.62 87 GLY A C 1
ATOM 656 O O . GLY A 1 87 ? 13.078 -3.203 3.742 1 98.62 87 GLY A O 1
ATOM 657 N N . ARG A 1 88 ? 15.352 -3.381 3.73 1 98 88 ARG A N 1
ATOM 658 C CA . ARG A 1 88 ? 15.422 -4.594 4.543 1 98 88 ARG A CA 1
ATOM 659 C C . ARG A 1 88 ? 14.812 -4.363 5.922 1 98 88 ARG A C 1
ATOM 661 O O . ARG A 1 88 ? 14.031 -5.184 6.406 1 98 88 ARG A O 1
ATOM 668 N N . ILE A 1 89 ? 15.086 -3.266 6.52 1 97.88 89 ILE A N 1
ATOM 669 C CA . ILE A 1 89 ? 14.594 -3.027 7.871 1 97.88 89 ILE A CA 1
ATOM 670 C C . ILE A 1 89 ? 13.086 -2.795 7.836 1 97.88 89 ILE A C 1
ATOM 672 O O . ILE A 1 89 ? 12.414 -2.889 8.867 1 97.88 89 ILE A O 1
ATOM 676 N N . ALA A 1 90 ? 12.562 -2.441 6.652 1 98.31 90 ALA A N 1
ATOM 677 C CA . ALA A 1 90 ? 11.125 -2.275 6.453 1 98.31 90 ALA A CA 1
ATOM 678 C C . ALA A 1 90 ? 10.5 -3.555 5.91 1 98.31 90 ALA A C 1
ATOM 680 O O . ALA A 1 90 ? 9.43 -3.516 5.293 1 98.31 90 ALA A O 1
ATOM 681 N N . HIS A 1 91 ? 11.234 -4.648 5.98 1 97.88 91 HIS A N 1
ATOM 682 C CA . HIS A 1 91 ? 10.711 -5.996 5.777 1 97.88 91 HIS A CA 1
ATOM 683 C C . HIS A 1 91 ? 10.688 -6.359 4.297 1 97.88 91 HIS A C 1
ATOM 685 O O . HIS A 1 91 ? 10.016 -7.309 3.896 1 97.88 91 HIS A O 1
ATOM 691 N N . GLN A 1 92 ? 11.352 -5.613 3.471 1 98.31 92 GLN A N 1
ATOM 692 C CA . GLN A 1 92 ? 11.484 -5.996 2.068 1 98.31 92 GLN A CA 1
ATOM 693 C C . GLN A 1 92 ? 12.523 -7.105 1.901 1 98.31 92 GLN A C 1
ATOM 695 O O . GLN A 1 92 ? 13.656 -6.973 2.361 1 98.31 92 GLN A O 1
ATOM 700 N N . VAL A 1 93 ? 12.109 -8.125 1.146 1 97.19 93 VAL A N 1
ATOM 701 C CA . VAL A 1 93 ? 13 -9.266 0.995 1 97.19 93 VAL A CA 1
ATOM 702 C C . VAL A 1 93 ? 13.461 -9.375 -0.458 1 97.19 93 VAL A C 1
ATOM 704 O O . VAL A 1 93 ? 14.578 -9.812 -0.731 1 97.19 93 VAL A O 1
ATOM 707 N N . VAL A 1 94 ? 12.617 -9.094 -1.431 1 97.81 94 VAL A N 1
ATOM 708 C CA . VAL A 1 94 ? 12.93 -9.109 -2.855 1 97.81 94 VAL A CA 1
ATOM 709 C C . VAL A 1 94 ? 13.148 -7.684 -3.352 1 97.81 94 VAL A C 1
ATOM 711 O O . VAL A 1 94 ? 12.312 -6.805 -3.125 1 97.81 94 VAL A O 1
ATOM 714 N N . ASP A 1 95 ? 14.289 -7.449 -3.982 1 97.81 95 ASP A N 1
ATOM 715 C CA . ASP A 1 95 ? 14.633 -6.102 -4.434 1 97.81 95 ASP A CA 1
ATOM 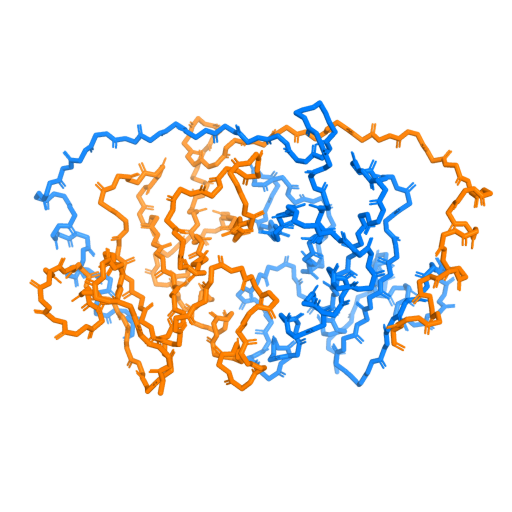716 C C . ASP A 1 95 ? 13.945 -5.781 -5.758 1 97.81 95 ASP A C 1
ATOM 718 O O . ASP A 1 95 ? 14.609 -5.406 -6.73 1 97.81 95 ASP A O 1
ATOM 722 N N . HIS A 1 96 ? 12.758 -5.938 -5.855 1 98.81 96 HIS A N 1
ATOM 723 C CA . HIS A 1 96 ? 11.812 -5.578 -6.898 1 98.81 96 HIS A CA 1
ATOM 724 C C . HIS A 1 96 ? 10.477 -5.145 -6.301 1 98.81 96 HIS A C 1
ATOM 726 O O . HIS A 1 96 ? 9.797 -5.938 -5.637 1 98.81 96 HIS A O 1
ATOM 732 N N . VAL A 1 97 ? 10.164 -3.918 -6.539 1 98.88 97 VAL A N 1
ATOM 733 C CA . VAL A 1 97 ? 8.953 -3.346 -5.949 1 98.88 97 VAL A CA 1
ATOM 734 C C . VAL A 1 97 ? 7.773 -4.285 -6.184 1 98.88 97 VAL A C 1
ATOM 736 O O . VAL A 1 97 ? 7.562 -4.766 -7.297 1 98.88 97 VAL A O 1
ATOM 739 N N . HIS A 1 98 ? 7.047 -4.594 -5.137 1 98.94 98 HIS A N 1
ATOM 740 C CA . HIS A 1 98 ? 5.84 -5.406 -5.223 1 98.94 98 HIS A CA 1
ATOM 741 C C . HIS A 1 98 ? 4.844 -5.035 -4.129 1 98.94 98 HIS A C 1
ATOM 743 O O . HIS A 1 98 ? 5.242 -4.695 -3.012 1 98.94 98 HIS A O 1
ATOM 749 N N . PHE A 1 99 ? 3.604 -5.125 -4.477 1 98.94 99 PHE A N 1
ATOM 750 C CA . PHE A 1 99 ? 2.498 -4.848 -3.564 1 98.94 99 PHE A CA 1
ATOM 751 C C . PHE A 1 99 ? 1.798 -6.137 -3.154 1 98.94 99 PHE A C 1
ATOM 753 O O . PHE A 1 99 ? 1.425 -6.945 -4.008 1 98.94 99 PHE A O 1
ATOM 760 N N . HIS A 1 100 ? 1.677 -6.285 -1.859 1 98.94 100 HIS A N 1
ATOM 761 C CA . HIS A 1 100 ? 0.893 -7.391 -1.314 1 98.94 100 HIS A CA 1
ATOM 762 C C . HIS A 1 100 ? -0.578 -7.008 -1.183 1 98.94 100 HIS A C 1
ATOM 764 O O . HIS A 1 100 ? -0.905 -5.98 -0.583 1 98.94 100 HIS A O 1
ATOM 770 N N . MET A 1 101 ? -1.387 -7.703 -1.773 1 98.94 101 MET A N 1
ATOM 771 C CA . MET A 1 101 ? -2.805 -7.734 -1.426 1 98.94 101 MET A CA 1
ATOM 772 C C . MET A 1 101 ? -3.121 -8.93 -0.531 1 98.94 101 MET A C 1
ATOM 774 O O . MET A 1 101 ? -3.064 -10.078 -0.977 1 98.94 101 MET A O 1
ATOM 778 N N . ILE A 1 102 ? -3.434 -8.648 0.744 1 98.94 102 ILE A N 1
ATOM 779 C CA . ILE A 1 102 ? -3.5 -9.711 1.741 1 98.94 102 ILE A CA 1
ATOM 780 C C . ILE A 1 102 ? -4.883 -9.727 2.389 1 98.94 102 ILE A C 1
ATOM 782 O O . ILE A 1 102 ? -5.184 -8.891 3.242 1 98.94 102 ILE A O 1
ATOM 786 N N . PRO A 1 103 ? -5.676 -10.68 2.07 1 98.88 103 PRO A N 1
ATOM 787 C CA . PRO A 1 103 ? -6.945 -10.812 2.789 1 98.88 103 PRO A CA 1
ATOM 788 C C . PRO A 1 103 ? -6.754 -10.992 4.293 1 98.88 103 PRO A C 1
ATOM 790 O O . PRO A 1 103 ? -5.789 -11.625 4.723 1 98.88 103 PRO A O 1
ATOM 793 N N . LYS A 1 104 ? -7.629 -10.398 5.047 1 98.81 104 LYS A N 1
ATOM 794 C CA . LYS A 1 104 ? -7.707 -10.539 6.5 1 98.81 104 LYS A CA 1
ATOM 795 C C . LYS A 1 104 ? -9.023 -11.188 6.918 1 98.81 104 LYS A C 1
ATOM 797 O O . LYS A 1 104 ? -9.922 -10.516 7.422 1 98.81 104 LYS A O 1
ATOM 802 N N . PRO A 1 105 ? -9.078 -12.492 6.832 1 98.19 105 PRO A N 1
ATOM 803 C CA . PRO A 1 105 ? -10.344 -13.18 7.066 1 98.19 105 PRO A CA 1
ATOM 804 C C . PRO A 1 105 ? -10.711 -13.266 8.547 1 98.19 105 PRO A C 1
ATOM 806 O O . PRO A 1 105 ? -11.883 -13.43 8.891 1 98.19 105 PRO A O 1
ATOM 809 N N . ASN A 1 106 ? -9.719 -13.25 9.367 1 97.5 106 ASN A N 1
ATOM 810 C CA . ASN A 1 106 ? -9.914 -13.305 10.812 1 97.5 106 ASN A CA 1
ATOM 811 C C . ASN A 1 106 ? -8.703 -12.75 11.562 1 97.5 106 ASN A C 1
ATOM 813 O O . ASN A 1 106 ? -7.758 -12.25 10.945 1 97.5 106 ASN A O 1
ATOM 817 N N . GLU A 1 107 ? -8.727 -12.773 12.875 1 95.31 107 GLU A N 1
ATOM 818 C CA . GLU A 1 107 ? -7.711 -12.125 13.695 1 95.31 107 GLU A CA 1
ATOM 819 C C . GLU A 1 107 ? -6.367 -12.844 13.578 1 95.31 107 GLU A C 1
ATOM 821 O O . GLU A 1 107 ? -5.312 -12.211 13.68 1 95.31 107 GLU A O 1
ATOM 826 N N . SER A 1 108 ? -6.426 -14.094 13.336 1 95.75 108 SER A N 1
ATOM 827 C CA . SER A 1 108 ? -5.199 -14.883 13.391 1 95.75 108 SER A CA 1
ATOM 828 C C . SER A 1 108 ? -4.535 -14.969 12.023 1 95.75 108 SER A C 1
ATOM 830 O O . SER A 1 108 ? -3.312 -15.109 11.93 1 95.75 108 SER A O 1
ATOM 832 N N . GLU A 1 109 ? -5.293 -14.945 10.945 1 97.69 109 GLU A N 1
ATOM 833 C CA . GLU A 1 109 ? -4.738 -15.039 9.602 1 97.69 109 GLU A CA 1
ATOM 834 C C . GLU A 1 109 ? -4.539 -13.648 8.992 1 97.69 109 GLU A C 1
ATOM 836 O O . GLU A 1 109 ? -5.219 -12.695 9.375 1 97.69 109 GLU A O 1
ATOM 841 N N . GLY A 1 110 ? -3.578 -13.625 8.023 1 98.56 110 GLY A N 1
ATOM 842 C CA . GLY A 1 110 ? -3.299 -12.352 7.363 1 98.56 110 GLY A CA 1
ATOM 843 C C . GLY A 1 110 ? -2.215 -11.547 8.055 1 98.56 110 GLY A C 1
ATOM 844 O O . GLY A 1 110 ? -1.521 -12.062 8.938 1 98.56 110 GLY A O 1
ATOM 845 N N . LEU A 1 111 ? -2.115 -10.359 7.648 1 98.62 111 LEU A N 1
ATOM 846 C CA . LEU A 1 111 ? -1.062 -9.461 8.117 1 98.62 111 LEU A CA 1
ATOM 847 C C . LEU A 1 111 ? -1.287 -9.078 9.578 1 98.62 111 LEU A C 1
ATOM 849 O O . LEU A 1 111 ? -2.414 -8.781 9.977 1 98.62 111 LEU A O 1
ATOM 853 N N . THR A 1 112 ? -0.265 -9.148 10.32 1 97.81 112 THR A N 1
ATOM 854 C CA . THR A 1 112 ? -0.299 -8.578 11.664 1 97.81 112 THR A CA 1
ATOM 855 C C . THR A 1 112 ? 0.431 -7.242 11.711 1 97.81 112 THR A C 1
ATOM 857 O O . THR A 1 112 ? 1.498 -7.09 11.109 1 97.81 112 THR A O 1
ATOM 860 N N . ILE A 1 113 ? -0.114 -6.355 12.445 1 96.56 113 ILE A N 1
ATOM 861 C CA . ILE A 1 113 ? 0.399 -4.988 12.414 1 96.56 113 ILE A CA 1
ATOM 862 C C . ILE A 1 113 ? 0.64 -4.504 13.844 1 96.56 113 ILE A C 1
ATOM 864 O O . ILE A 1 113 ? -0.183 -4.734 14.734 1 96.56 113 ILE A O 1
ATOM 868 N N . GLY A 1 114 ? 1.785 -3.984 14.039 1 96.31 114 GLY A N 1
ATOM 869 C CA . GLY A 1 114 ? 2.086 -3.184 15.211 1 96.31 114 GLY A CA 1
ATOM 870 C C . GLY A 1 114 ? 2.109 -1.693 14.93 1 96.31 114 GLY A C 1
ATOM 871 O O . GLY A 1 114 ? 2.68 -1.257 13.922 1 96.31 114 GLY A O 1
ATOM 872 N N . TRP A 1 115 ? 1.533 -0.937 15.773 1 97.06 115 TRP A N 1
ATOM 873 C CA . TRP A 1 115 ? 1.294 0.483 15.539 1 97.06 115 TRP A CA 1
ATOM 874 C C . TRP A 1 115 ? 1.809 1.323 16.703 1 97.06 115 TRP A C 1
ATOM 876 O O . TRP A 1 115 ? 1.021 1.887 17.469 1 97.06 115 TRP A O 1
ATOM 886 N N . PRO A 1 116 ? 3.061 1.469 16.828 1 96.38 116 PRO A N 1
ATOM 887 C CA . PRO A 1 116 ? 3.631 2.258 17.922 1 96.38 116 PRO A CA 1
ATOM 888 C C . PRO A 1 116 ? 3.588 3.762 17.641 1 96.38 116 PRO A C 1
ATOM 890 O O . PRO A 1 116 ? 4.625 4.375 17.391 1 96.38 116 PRO A O 1
ATOM 893 N N . ALA A 1 117 ? 2.512 4.344 17.781 1 95.31 117 ALA A N 1
ATOM 894 C CA . ALA A 1 117 ? 2.309 5.762 17.5 1 95.31 117 ALA A CA 1
ATOM 895 C C . ALA A 1 117 ? 3.023 6.633 18.531 1 95.31 117 ALA A C 1
ATOM 897 O O . ALA A 1 117 ? 3.092 6.277 19.703 1 95.31 117 ALA A O 1
ATOM 898 N N . GLN A 1 118 ? 3.469 7.688 18.062 1 93.5 118 GLN A N 1
ATOM 899 C CA . GLN A 1 118 ? 4.09 8.68 18.938 1 93.5 118 GLN A CA 1
ATOM 900 C C . GLN A 1 118 ? 3.088 9.758 19.344 1 93.5 118 GLN A C 1
ATOM 902 O O . GLN A 1 118 ? 2.107 10 18.625 1 93.5 118 GLN A O 1
ATOM 907 N N . GLU A 1 119 ? 3.42 10.375 20.453 1 93 119 GLU A N 1
ATOM 908 C CA . GLU A 1 119 ? 2.555 11.469 20.891 1 93 119 GLU A CA 1
ATOM 909 C C . GLU A 1 119 ? 2.621 12.648 19.922 1 93 119 GLU A C 1
ATOM 911 O O . GLU A 1 119 ? 3.691 12.961 19.391 1 93 119 GLU A O 1
ATOM 916 N N . THR A 1 120 ? 1.541 13.242 19.828 1 93.06 120 THR A N 1
ATOM 917 C CA . THR A 1 120 ? 1.458 14.414 18.969 1 93.06 120 THR A CA 1
ATOM 918 C C . THR A 1 120 ? 2.348 15.539 19.484 1 93.06 120 THR A C 1
ATOM 920 O O . THR A 1 120 ? 2.348 15.828 20.688 1 93.06 120 THR A O 1
ATOM 923 N N . ASN A 1 121 ? 3.156 16.062 18.688 1 96.12 121 ASN A N 1
ATOM 924 C CA . ASN A 1 121 ? 3.959 17.25 18.938 1 96.12 121 ASN A CA 1
ATOM 925 C C . ASN A 1 121 ? 3.779 18.297 17.828 1 96.12 121 ASN A C 1
ATOM 927 O O . ASN A 1 121 ? 4.484 18.266 16.828 1 96.12 121 ASN A O 1
ATOM 931 N N . MET A 1 122 ? 2.895 19.266 18.078 1 96.25 122 MET A N 1
ATOM 932 C CA . MET A 1 122 ? 2.461 20.188 17.031 1 96.25 122 MET A CA 1
ATOM 933 C C . MET A 1 122 ? 3.627 21.047 16.562 1 96.25 122 MET A C 1
ATOM 935 O O . MET A 1 122 ? 3.719 21.375 15.375 1 96.25 122 MET A O 1
ATOM 939 N N . ASP A 1 123 ? 4.48 21.453 17.453 1 96.94 123 ASP A N 1
ATOM 940 C CA . ASP A 1 123 ? 5.625 22.281 17.078 1 96.94 123 ASP A CA 1
ATOM 941 C C . ASP A 1 123 ? 6.559 21.531 16.141 1 96.94 123 ASP A C 1
ATOM 943 O O . ASP A 1 123 ? 6.996 22.062 15.117 1 96.94 123 ASP A O 1
ATOM 947 N N . LYS A 1 124 ? 6.805 20.344 16.484 1 96.38 124 LYS A N 1
ATOM 948 C CA . LYS A 1 124 ? 7.668 19.531 15.633 1 96.38 124 LYS A CA 1
ATOM 949 C C . LYS A 1 124 ? 7.02 19.266 14.281 1 96.38 124 LYS A C 1
ATOM 951 O O . LYS A 1 124 ? 7.695 19.266 13.25 1 96.38 124 LYS A O 1
ATOM 956 N N . LEU A 1 125 ? 5.75 19.062 14.297 1 97.5 125 LEU A N 1
ATOM 957 C CA . LEU A 1 125 ? 5.027 18.797 13.062 1 97.5 125 LEU A CA 1
ATOM 958 C C . LEU A 1 125 ? 5.004 20.031 12.164 1 97.5 125 LEU A C 1
ATOM 960 O O . LEU A 1 125 ? 5.18 19.922 10.953 1 97.5 125 LEU A O 1
ATOM 964 N N . LYS A 1 126 ? 4.797 21.125 12.766 1 97.38 126 LYS A N 1
ATOM 965 C CA . LYS A 1 126 ? 4.793 22.375 12.008 1 97.38 126 LYS A CA 1
ATOM 966 C C . LYS A 1 126 ? 6.141 22.625 11.344 1 97.38 126 LYS A C 1
ATOM 968 O O . LYS A 1 126 ? 6.199 23 10.172 1 97.38 126 LYS A O 1
ATOM 973 N N . ALA A 1 127 ? 7.137 22.453 12.117 1 97.75 127 ALA A N 1
ATOM 974 C CA . ALA A 1 127 ? 8.484 22.641 11.586 1 97.75 127 ALA A CA 1
ATOM 975 C C . ALA A 1 127 ? 8.742 21.672 10.438 1 97.75 127 ALA A C 1
ATOM 977 O O . ALA A 1 127 ? 9.297 22.047 9.398 1 97.75 127 ALA A O 1
ATOM 978 N N . LEU A 1 128 ? 8.406 20.453 10.664 1 98 128 LEU A N 1
ATOM 979 C CA . LEU A 1 128 ? 8.586 19.453 9.633 1 98 128 LEU A CA 1
ATOM 980 C C . LEU A 1 128 ? 7.77 19.797 8.391 1 98 128 LEU A C 1
ATOM 982 O O . LEU A 1 128 ? 8.25 19.641 7.266 1 98 128 LEU A O 1
ATOM 986 N N . HIS A 1 129 ? 6.551 20.188 8.594 1 98.44 129 HIS A N 1
ATOM 987 C CA . HIS A 1 129 ? 5.668 20.578 7.5 1 98.44 129 HIS A CA 1
ATOM 988 C C . HIS A 1 129 ? 6.316 21.641 6.625 1 98.44 129 HIS A C 1
ATOM 990 O O . HIS A 1 129 ? 6.289 21.547 5.398 1 98.44 129 HIS A O 1
ATOM 996 N N . GLU A 1 130 ? 6.852 22.625 7.191 1 97.5 130 GLU A N 1
ATOM 997 C CA . GLU A 1 130 ? 7.504 23.703 6.457 1 97.5 130 GLU A CA 1
ATOM 998 C C . GLU A 1 130 ? 8.703 23.188 5.672 1 97.5 130 GLU A C 1
ATOM 1000 O O . GLU A 1 130 ? 8.938 23.609 4.535 1 97.5 130 GLU A O 1
ATOM 1005 N N . GLU A 1 131 ? 9.352 22.344 6.316 1 97.31 131 GLU A N 1
ATOM 1006 C CA . GLU A 1 131 ? 10.5 21.75 5.648 1 97.31 131 GLU A CA 1
ATOM 1007 C C . GLU A 1 131 ? 10.07 20.953 4.418 1 97.31 131 GLU A C 1
ATOM 1009 O O . GLU A 1 131 ? 10.664 21.094 3.346 1 97.31 131 GLU A O 1
ATOM 1014 N N . LEU A 1 132 ? 9.094 20.156 4.547 1 98.12 132 LEU A N 1
ATOM 1015 C CA . LEU A 1 132 ? 8.695 19.234 3.498 1 98.12 132 LEU A CA 1
ATOM 1016 C C . LEU A 1 132 ? 7.953 19.953 2.383 1 98.12 132 LEU A C 1
ATOM 1018 O O . LEU A 1 132 ? 8.039 19.562 1.217 1 98.12 132 LEU A O 1
ATOM 1022 N N . LYS A 1 133 ? 7.199 20.938 2.777 1 95.88 133 LYS A N 1
ATOM 1023 C CA . LYS A 1 133 ? 6.457 21.703 1.779 1 95.88 133 LYS A CA 1
ATOM 1024 C C . LYS A 1 133 ? 7.383 22.234 0.69 1 95.88 133 LYS A C 1
ATOM 1026 O O . LYS A 1 133 ? 7.02 22.25 -0.488 1 95.88 133 LYS A O 1
ATOM 1031 N N . SER A 1 134 ? 8.555 22.562 1.081 1 93.12 134 SER A N 1
ATOM 1032 C CA . SER A 1 134 ? 9.523 23.141 0.158 1 93.12 134 SER A CA 1
ATOM 1033 C C . SER A 1 134 ? 10.086 22.078 -0.781 1 93.12 134 SER A C 1
ATOM 1035 O O . SER A 1 134 ? 10.664 22.406 -1.822 1 93.12 134 SER A O 1
ATOM 1037 N N . LYS A 1 135 ? 9.898 20.859 -0.502 1 94.75 135 LYS A N 1
ATOM 1038 C CA . LYS A 1 135 ? 10.477 19.766 -1.275 1 94.75 135 LYS A CA 1
ATOM 1039 C C . LYS A 1 135 ? 9.422 19.062 -2.125 1 94.75 135 LYS A C 1
ATOM 1041 O O . LYS A 1 135 ? 9.742 18.172 -2.914 1 94.75 135 LYS A O 1
ATOM 1046 N N . MET A 1 136 ? 8.203 19.453 -1.841 1 93.69 136 MET A N 1
ATOM 1047 C CA . MET A 1 136 ? 7.102 18.797 -2.537 1 93.69 136 MET A CA 1
ATOM 1048 C C . MET A 1 136 ? 6.762 19.531 -3.83 1 93.69 136 MET A C 1
ATOM 1050 O O . MET A 1 136 ? 6.93 20.75 -3.922 1 93.69 136 MET A O 1
ATOM 1054 N N . MET B 1 1 ? -17.75 13.922 -7.027 1 68.88 1 MET B N 1
ATOM 1055 C CA . MET B 1 1 ? -16.875 13.266 -6.059 1 68.88 1 MET B CA 1
ATOM 1056 C C . MET B 1 1 ? -17.641 12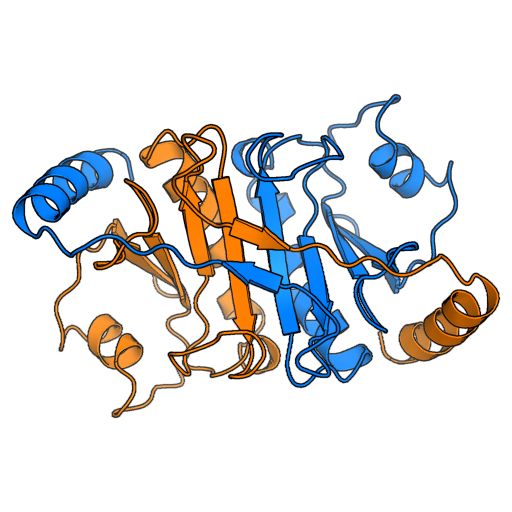.875 -4.805 1 68.88 1 MET B C 1
ATOM 1058 O O . MET B 1 1 ? -18.328 13.703 -4.211 1 68.88 1 MET B O 1
ATOM 1062 N N . ALA B 1 2 ? -17.797 11.602 -4.703 1 79.81 2 ALA B N 1
ATOM 1063 C CA . ALA B 1 2 ? -18.516 11.133 -3.52 1 79.81 2 ALA B CA 1
ATOM 1064 C C . ALA B 1 2 ? -17.891 11.711 -2.246 1 79.81 2 ALA B C 1
ATOM 1066 O O . ALA B 1 2 ? -16.672 11.812 -2.127 1 79.81 2 ALA B O 1
ATOM 1067 N N . SER B 1 3 ? -18.75 12.297 -1.421 1 87.25 3 SER B N 1
ATOM 1068 C CA . SER B 1 3 ? -18.344 12.859 -0.137 1 87.25 3 SER B CA 1
ATOM 1069 C C . SER B 1 3 ? -19.328 12.469 0.971 1 87.25 3 SER B C 1
ATOM 1071 O O . SER B 1 3 ? -20.469 12.125 0.7 1 87.25 3 SER B O 1
ATOM 1073 N N . SER B 1 4 ? -18.734 12.453 2.205 1 89.62 4 SER B N 1
ATOM 1074 C CA . SER B 1 4 ? -19.547 12.195 3.383 1 89.62 4 SER B CA 1
ATOM 1075 C C . SER B 1 4 ? -19.359 13.281 4.434 1 89.62 4 SER B C 1
ATOM 1077 O O . SER B 1 4 ? -18.234 13.57 4.852 1 89.62 4 SER B O 1
ATOM 1079 N N . ALA B 1 5 ? -20.391 13.82 4.938 1 88 5 ALA B N 1
ATOM 1080 C CA . ALA B 1 5 ? -20.344 14.938 5.871 1 88 5 ALA B CA 1
ATOM 1081 C C . ALA B 1 5 ? -19.75 14.516 7.211 1 88 5 ALA B C 1
ATOM 1083 O O . ALA B 1 5 ? -19.156 15.328 7.922 1 88 5 ALA B O 1
ATOM 1084 N N . ALA B 1 6 ? -19.906 13.32 7.508 1 93.75 6 ALA B N 1
ATOM 1085 C CA . ALA B 1 6 ? -19.453 12.836 8.812 1 93.75 6 ALA B CA 1
ATOM 1086 C C . ALA B 1 6 ? -18 12.367 8.758 1 93.75 6 ALA B C 1
ATOM 1088 O O . ALA B 1 6 ? -17.391 12.086 9.789 1 93.75 6 ALA B O 1
ATOM 1089 N N . CYS B 1 7 ? -17.484 12.297 7.625 1 96.5 7 CYS B N 1
ATOM 1090 C CA . CYS B 1 7 ? -16.141 11.75 7.43 1 96.5 7 CYS B CA 1
ATOM 1091 C C . CYS B 1 7 ? -15.078 12.812 7.691 1 96.5 7 CYS B C 1
ATOM 1093 O O . CYS B 1 7 ? -15.047 13.844 7.023 1 96.5 7 CYS B O 1
ATOM 1095 N N . ILE B 1 8 ? -14.156 12.523 8.578 1 97.25 8 ILE B N 1
ATOM 1096 C CA . ILE B 1 8 ? -13.141 13.484 9.008 1 97.25 8 ILE B CA 1
ATOM 1097 C C . ILE B 1 8 ? -12.242 13.836 7.828 1 97.25 8 ILE B C 1
ATOM 1099 O O . ILE B 1 8 ? -11.828 14.992 7.68 1 97.25 8 ILE B O 1
ATOM 1103 N N . PHE B 1 9 ? -11.953 12.906 7.016 1 98.38 9 PHE B N 1
ATOM 1104 C CA . PHE B 1 9 ? -11.086 13.172 5.875 1 98.38 9 PHE B CA 1
ATOM 1105 C C . PHE B 1 9 ? -11.812 14.016 4.828 1 98.38 9 PHE B C 1
ATOM 1107 O O . PHE B 1 9 ? -11.211 14.867 4.18 1 98.38 9 PHE B O 1
ATOM 1114 N N . CYS B 1 10 ? -13.109 13.75 4.629 1 98.25 10 CYS B N 1
ATOM 1115 C CA . CYS B 1 10 ? -13.875 14.617 3.746 1 98.25 10 CYS B CA 1
ATOM 1116 C C . CYS B 1 10 ? -13.898 16.047 4.27 1 98.25 10 CYS B C 1
ATOM 1118 O O . CYS B 1 10 ? -13.859 17 3.486 1 98.25 10 CYS B O 1
ATOM 1120 N N . LYS B 1 11 ? -13.922 16.172 5.57 1 98.31 11 LYS B N 1
ATOM 1121 C CA . LYS B 1 11 ? -13.891 17.5 6.164 1 98.31 11 LYS B CA 1
ATOM 1122 C C . LYS B 1 11 ? -12.547 18.188 5.926 1 98.31 11 LYS B C 1
ATOM 1124 O O . LYS B 1 11 ? -12.484 19.391 5.707 1 98.31 11 LYS B O 1
ATOM 1129 N N . ILE B 1 12 ? -11.5 17.438 6.035 1 98.25 12 ILE B N 1
ATOM 1130 C CA . ILE B 1 12 ? -10.172 17.969 5.734 1 98.25 12 ILE B CA 1
ATOM 1131 C C . ILE B 1 12 ? -10.109 18.422 4.277 1 98.25 12 ILE B C 1
ATOM 1133 O O . ILE B 1 12 ? -9.625 19.516 3.977 1 98.25 12 ILE B O 1
ATOM 1137 N N . ILE B 1 13 ? -10.641 17.609 3.35 1 98 13 ILE B N 1
ATOM 1138 C CA . ILE B 1 13 ? -10.633 17.891 1.92 1 98 13 ILE B CA 1
ATOM 1139 C C . ILE B 1 13 ? -11.398 19.188 1.646 1 98 13 ILE B C 1
ATOM 1141 O O . ILE B 1 13 ? -10.969 20 0.822 1 98 13 ILE B O 1
ATOM 1145 N N . LYS B 1 14 ? -12.438 19.375 2.359 1 97.12 14 LYS B N 1
ATOM 1146 C CA . LYS B 1 14 ? -13.305 20.547 2.16 1 97.12 14 LYS B CA 1
ATOM 1147 C C . LYS B 1 14 ? -12.742 21.766 2.869 1 97.12 14 LYS B C 1
ATOM 1149 O O . LYS B 1 14 ? -13.289 22.875 2.742 1 97.12 14 LYS B O 1
ATOM 1154 N N . GLY B 1 15 ? -11.734 21.594 3.719 1 96.94 15 GLY B N 1
ATOM 1155 C CA . GLY B 1 15 ? -11.125 22.703 4.422 1 96.94 15 GLY B CA 1
ATOM 1156 C C . GLY B 1 15 ? -11.828 23.047 5.723 1 96.94 15 GLY B C 1
ATOM 1157 O O . GLY B 1 15 ? -11.586 24.109 6.301 1 96.94 15 GLY B O 1
ATOM 1158 N N . GLU B 1 16 ? -12.656 22.156 6.133 1 97.44 16 GLU B N 1
ATOM 1159 C CA . GLU B 1 16 ? -13.367 22.391 7.387 1 97.44 16 GLU B CA 1
ATOM 1160 C C . GLU B 1 16 ? -12.477 22.078 8.586 1 97.44 16 GLU B C 1
ATOM 1162 O O . GLU B 1 16 ? -12.68 22.625 9.672 1 97.44 16 GLU B O 1
ATOM 1167 N N . ILE B 1 17 ? -11.586 21.172 8.508 1 96.88 17 ILE B N 1
ATOM 1168 C CA . ILE B 1 17 ? -10.578 20.812 9.508 1 96.88 17 ILE B CA 1
ATOM 1169 C C . ILE B 1 17 ? -9.188 21.031 8.93 1 96.88 17 ILE B C 1
ATOM 1171 O O . ILE B 1 17 ? -8.914 20.641 7.789 1 96.88 17 ILE B O 1
ATOM 1175 N N . PRO B 1 18 ? -8.391 21.672 9.742 1 96.81 18 PRO B N 1
ATOM 1176 C CA . PRO B 1 18 ? -7.043 21.906 9.211 1 96.81 18 PRO B CA 1
ATOM 1177 C C . PRO B 1 18 ? -6.195 20.641 9.164 1 96.81 18 PRO B C 1
ATOM 1179 O O . PRO B 1 18 ? -6.465 19.688 9.898 1 96.81 18 PRO B O 1
ATOM 1182 N N . CYS B 1 19 ? -5.195 20.641 8.312 1 97.62 19 CYS B N 1
ATOM 1183 C CA . CYS B 1 19 ? -4.184 19.594 8.227 1 97.62 19 CYS B CA 1
ATOM 1184 C C . CYS B 1 19 ? -2.842 20.172 7.777 1 97.62 19 CYS B C 1
ATOM 1186 O O . CYS B 1 19 ? -2.773 21.297 7.316 1 97.62 19 CYS B O 1
ATOM 1188 N N . PHE B 1 20 ? -1.808 19.484 8.016 1 98.31 20 PHE B N 1
ATOM 1189 C CA . PHE B 1 20 ? -0.503 19.844 7.473 1 98.31 20 PHE B CA 1
ATOM 1190 C C . PHE B 1 20 ? -0.357 19.344 6.043 1 98.31 20 PHE B C 1
ATOM 1192 O O . PHE B 1 20 ? 0.304 18.328 5.801 1 98.31 20 PHE B O 1
ATOM 1199 N N . LYS B 1 21 ? -0.888 20.125 5.176 1 98.62 21 LYS B N 1
ATOM 1200 C CA . LYS B 1 21 ? -1.005 19.734 3.775 1 98.62 21 LYS B CA 1
ATOM 1201 C C . LYS B 1 21 ? 0.355 19.75 3.082 1 98.62 21 LYS B C 1
ATOM 1203 O O . LYS B 1 21 ? 1.094 20.734 3.184 1 98.62 21 LYS B O 1
ATOM 1208 N N . LEU B 1 22 ? 0.563 18.703 2.383 1 98.75 22 LEU B N 1
ATOM 1209 C CA . LEU B 1 22 ? 1.839 18.625 1.682 1 98.75 22 LEU B CA 1
ATOM 1210 C C . LEU B 1 22 ? 1.632 18.656 0.171 1 98.75 22 LEU B C 1
ATOM 1212 O O . LEU B 1 22 ? 2.527 19.062 -0.573 1 98.75 22 LEU B O 1
ATOM 1216 N N . PHE B 1 23 ? 0.528 18.141 -0.33 1 98.75 23 PHE B N 1
ATOM 1217 C CA . PHE B 1 23 ? 0.225 18.062 -1.755 1 98.75 23 PHE B CA 1
ATOM 1218 C C . PHE B 1 23 ? -1.28 18.016 -1.985 1 98.75 23 PHE B C 1
ATOM 1220 O O . PHE B 1 23 ? -2.012 17.406 -1.203 1 98.75 23 PHE B O 1
ATOM 1227 N N . GLU B 1 24 ? -1.662 18.656 -3.055 1 98.44 24 GLU B N 1
ATOM 1228 C CA . GLU B 1 24 ? -3.07 18.562 -3.436 1 98.44 24 GLU B CA 1
ATOM 1229 C C . GLU B 1 24 ? -3.24 18.672 -4.949 1 98.44 24 GLU B C 1
ATOM 1231 O O . GLU B 1 24 ? -2.588 19.5 -5.594 1 98.44 24 GLU B O 1
ATOM 1236 N N . SER B 1 25 ? -3.988 17.859 -5.484 1 98.19 25 SER B N 1
ATOM 1237 C CA . SER B 1 25 ? -4.457 17.922 -6.863 1 98.19 25 SER B CA 1
ATOM 1238 C C . SER B 1 25 ? -5.977 17.812 -6.938 1 98.19 25 SER B C 1
ATOM 1240 O O . SER B 1 25 ? -6.66 17.906 -5.914 1 98.19 25 SER B O 1
ATOM 1242 N N . ASP B 1 26 ? -6.527 17.641 -8.117 1 97.56 26 ASP B N 1
ATOM 1243 C CA . ASP B 1 26 ? -7.973 17.5 -8.281 1 97.56 26 ASP B CA 1
ATOM 1244 C C . ASP B 1 26 ? -8.445 16.156 -7.715 1 97.56 26 ASP B C 1
ATOM 1246 O O . ASP B 1 26 ? -9.617 16.016 -7.348 1 97.56 26 ASP B O 1
ATOM 1250 N N . LYS B 1 27 ? -7.523 15.219 -7.516 1 97.62 27 LYS B N 1
ATOM 1251 C CA . LYS B 1 27 ? -7.973 13.867 -7.203 1 97.62 27 LYS B CA 1
ATOM 1252 C C . LYS B 1 27 ? -7.461 13.422 -5.836 1 97.62 27 LYS B C 1
ATOM 1254 O O . LYS B 1 27 ? -8.039 12.539 -5.207 1 97.62 27 LYS B O 1
ATOM 1259 N N . VAL B 1 28 ? -6.34 14.055 -5.359 1 98.38 28 VAL B N 1
ATOM 1260 C CA . VAL B 1 28 ? -5.695 13.477 -4.18 1 98.38 28 VAL B CA 1
ATOM 1261 C C . VAL B 1 28 ? -5.266 14.602 -3.234 1 98.38 28 VAL B C 1
ATOM 1263 O O . VAL B 1 28 ? -5.059 15.734 -3.662 1 98.38 28 VAL B O 1
ATOM 1266 N N . LEU B 1 29 ? -5.285 14.289 -1.991 1 98.81 29 LEU B N 1
ATOM 1267 C CA . LEU B 1 29 ? -4.742 15.133 -0.932 1 98.81 29 LEU B CA 1
ATOM 1268 C C . LEU B 1 29 ? -3.723 14.367 -0.097 1 98.81 29 LEU B C 1
ATOM 1270 O O . LEU B 1 29 ? -3.936 13.195 0.234 1 98.81 29 LEU B O 1
ATOM 1274 N N . ALA B 1 30 ? -2.555 14.992 0.224 1 98.88 30 ALA B N 1
ATOM 1275 C CA . ALA B 1 30 ? -1.549 14.406 1.102 1 98.88 30 ALA B CA 1
ATOM 1276 C C . ALA B 1 30 ? -1.224 15.328 2.268 1 98.88 30 ALA B C 1
ATOM 1278 O O . ALA B 1 30 ? -1.133 16.547 2.094 1 98.88 30 ALA B O 1
ATOM 1279 N N . PHE B 1 31 ? -1.08 14.773 3.414 1 98.88 31 PHE B N 1
ATOM 1280 C CA . PHE B 1 31 ? -0.829 15.578 4.605 1 98.88 31 PHE B CA 1
ATOM 1281 C C . PHE B 1 31 ? -0.13 14.75 5.676 1 98.88 31 PHE B C 1
ATOM 1283 O O . PHE B 1 31 ? -0.144 13.516 5.625 1 98.88 31 PHE B O 1
ATOM 1290 N N . LEU B 1 32 ? 0.47 15.398 6.641 1 98.69 32 LEU B N 1
ATOM 1291 C CA . LEU B 1 32 ? 1.183 14.711 7.711 1 98.69 32 LEU B CA 1
ATOM 1292 C C . LEU B 1 32 ? 0.204 14.07 8.688 1 98.69 32 LEU B C 1
ATOM 1294 O O . LEU B 1 32 ? -0.831 14.656 9.016 1 98.69 32 LEU B O 1
ATOM 1298 N N . ASP B 1 33 ? 0.5 12.914 9.102 1 98.31 33 ASP B N 1
ATOM 1299 C CA . ASP B 1 33 ? -0.242 12.32 10.211 1 98.31 33 ASP B CA 1
ATOM 1300 C C . ASP B 1 33 ? 0.099 13 11.531 1 98.31 33 ASP B C 1
ATOM 1302 O O . ASP B 1 33 ? 1.271 13.234 11.828 1 98.31 33 ASP B O 1
ATOM 1306 N N . ILE B 1 34 ? -0.783 13.25 12.281 1 96.38 34 ILE B N 1
ATOM 1307 C CA . ILE B 1 34 ? -0.559 14.023 13.5 1 96.38 34 ILE B CA 1
ATOM 1308 C C . ILE B 1 34 ? -0.141 13.094 14.633 1 96.38 34 ILE B C 1
ATOM 1310 O O . ILE B 1 34 ? 0.302 13.555 15.688 1 96.38 34 ILE B O 1
ATOM 1314 N N . GLN B 1 35 ? -0.365 11.82 14.523 1 96.88 35 GLN B N 1
ATOM 1315 C CA . GLN B 1 35 ? 0.129 10.789 15.43 1 96.88 35 GLN B CA 1
ATOM 1316 C C . GLN B 1 35 ? 1.05 9.812 14.703 1 96.88 35 GLN B C 1
ATOM 1318 O O . GLN B 1 35 ? 0.743 8.625 14.594 1 96.88 35 GLN B O 1
ATOM 1323 N N . PRO B 1 36 ? 2.146 10.312 14.438 1 98.38 36 PRO B N 1
ATOM 1324 C CA . PRO B 1 36 ? 3.014 9.562 13.523 1 98.38 36 PRO B CA 1
ATOM 1325 C C . PRO B 1 36 ? 3.654 8.344 14.18 1 98.38 36 PRO B C 1
ATOM 1327 O O . PRO B 1 36 ? 3.85 8.32 15.398 1 98.38 36 PRO B O 1
ATOM 1330 N N . LEU B 1 37 ? 3.922 7.34 13.375 1 98.62 37 LEU B N 1
ATOM 1331 C CA . LEU B 1 37 ? 4.707 6.195 13.828 1 98.62 37 LEU B CA 1
ATOM 1332 C C . LEU B 1 37 ? 6.199 6.5 13.773 1 98.62 37 LEU B C 1
ATOM 1334 O O . LEU B 1 37 ? 6.996 5.84 14.438 1 98.62 37 LEU B O 1
ATOM 1338 N N . SER B 1 38 ? 6.559 7.43 12.938 1 98.56 38 SER B N 1
ATOM 1339 C CA . SER B 1 38 ? 7.914 7.938 12.75 1 98.56 38 SER B CA 1
ATOM 1340 C C . SER B 1 38 ? 7.902 9.305 12.07 1 98.56 38 SER B C 1
ATOM 1342 O O . SER B 1 38 ? 6.875 9.734 11.547 1 98.56 38 SER B O 1
ATOM 1344 N N . ARG B 1 39 ? 9.055 10.016 12.172 1 97.94 39 ARG B N 1
ATOM 1345 C CA . ARG B 1 39 ? 9.156 11.32 11.523 1 97.94 39 ARG B CA 1
ATOM 1346 C C . ARG B 1 39 ? 8.891 11.211 10.031 1 97.94 39 ARG B C 1
ATOM 1348 O O . ARG B 1 39 ? 9.508 10.391 9.344 1 97.94 39 ARG B O 1
ATOM 1355 N N . GLY B 1 40 ? 7.965 12.023 9.531 1 98.38 40 GLY B N 1
ATOM 1356 C CA . GLY B 1 40 ? 7.68 12.047 8.102 1 98.38 40 GLY B CA 1
ATOM 1357 C C . GLY B 1 40 ? 6.484 11.195 7.719 1 98.38 40 GLY B C 1
ATOM 1358 O O . GLY B 1 40 ? 6.07 11.18 6.559 1 98.38 40 GLY B O 1
ATOM 1359 N N . HIS B 1 41 ? 5.902 10.414 8.719 1 98.88 41 HIS B N 1
ATOM 1360 C CA . HIS B 1 41 ? 4.684 9.656 8.469 1 98.88 41 HIS B CA 1
ATOM 1361 C C . HIS B 1 41 ? 3.584 10.539 7.895 1 98.88 41 HIS B C 1
ATOM 1363 O O . HIS B 1 41 ? 3.193 11.531 8.516 1 98.88 41 HIS B O 1
ATOM 1369 N N . ALA B 1 42 ? 3.125 10.195 6.715 1 98.88 42 ALA B N 1
ATOM 1370 C CA . ALA B 1 42 ? 2.15 11.016 5.992 1 98.88 42 ALA B CA 1
ATOM 1371 C C . ALA B 1 42 ? 1.079 10.141 5.344 1 98.88 42 ALA B C 1
ATOM 1373 O O . ALA B 1 42 ? 1.258 8.93 5.203 1 98.88 42 ALA B O 1
ATOM 1374 N N . LEU B 1 43 ? 0.011 10.789 5.016 1 98.88 43 LEU B N 1
ATOM 1375 C CA . LEU B 1 43 ? -1.117 10.117 4.375 1 98.88 43 LEU B CA 1
ATOM 1376 C C . LEU B 1 43 ? -1.351 10.664 2.973 1 98.88 43 LEU B C 1
ATOM 1378 O O . LEU B 1 43 ? -1.177 11.867 2.73 1 98.88 43 LEU B O 1
ATOM 1382 N N . VAL B 1 44 ? -1.705 9.812 2.068 1 98.94 44 VAL B N 1
ATOM 1383 C CA . VAL B 1 44 ? -2.266 10.172 0.769 1 98.94 44 VAL B CA 1
ATOM 1384 C C . VAL B 1 44 ? -3.695 9.641 0.662 1 98.94 44 VAL B C 1
ATOM 1386 O O . VAL B 1 44 ? -3.941 8.453 0.859 1 98.94 44 VAL B O 1
ATOM 1389 N N . ILE B 1 45 ? -4.613 10.5 0.323 1 98.88 45 ILE B N 1
ATOM 1390 C CA . ILE B 1 45 ? -6.004 10.062 0.263 1 98.88 45 ILE B CA 1
ATOM 1391 C C . ILE B 1 45 ? -6.629 10.508 -1.056 1 98.88 45 ILE B C 1
ATOM 1393 O O . ILE B 1 45 ? -6.309 11.586 -1.567 1 98.88 45 ILE B O 1
ATOM 1397 N N . PRO B 1 46 ? -7.457 9.617 -1.715 1 98.81 46 PRO B N 1
ATOM 1398 C CA . PRO B 1 46 ? -8.312 10.125 -2.785 1 98.81 46 PRO B CA 1
ATOM 1399 C C . PRO B 1 46 ? -9.375 11.102 -2.275 1 98.81 46 PRO B C 1
ATOM 1401 O O . PRO B 1 46 ? -9.914 10.914 -1.183 1 98.81 46 PRO B O 1
ATOM 1404 N N . LYS B 1 47 ? -9.617 12.07 -3.051 1 98.38 47 LYS B N 1
ATOM 1405 C CA . LYS B 1 47 ? -10.688 12.992 -2.672 1 98.38 47 LYS B CA 1
ATOM 1406 C C . LYS B 1 47 ? -12.055 12.328 -2.818 1 98.38 47 LYS B C 1
ATOM 1408 O O . LYS B 1 47 ? -13.016 12.734 -2.16 1 98.38 47 LYS B O 1
ATOM 1413 N N . PHE B 1 48 ? -12.172 11.359 -3.682 1 98.44 48 PHE B N 1
ATOM 1414 C CA . PHE B 1 48 ? -13.375 10.531 -3.756 1 98.44 48 PHE B CA 1
ATOM 1415 C C . PHE B 1 48 ? -13.555 9.727 -2.477 1 98.44 48 PHE B C 1
ATOM 1417 O O . PHE B 1 48 ? -12.672 8.945 -2.096 1 98.44 48 PHE B O 1
ATOM 1424 N N . HIS B 1 49 ? -14.664 9.93 -1.87 1 98.5 49 HIS B N 1
ATOM 1425 C CA . HIS B 1 49 ? -14.93 9.195 -0.639 1 98.5 49 HIS B CA 1
ATOM 1426 C C . HIS B 1 49 ? -15.297 7.742 -0.933 1 98.5 49 HIS B C 1
ATOM 1428 O O . HIS B 1 49 ? -16.172 7.473 -1.75 1 98.5 49 HIS B O 1
ATOM 1434 N N . GLY B 1 50 ? -14.656 6.855 -0.345 1 98.56 50 GLY B N 1
ATOM 1435 C CA . GLY B 1 50 ? -14.914 5.426 -0.293 1 98.56 50 GLY B CA 1
ATOM 1436 C C . GLY B 1 50 ? -14.297 4.754 0.92 1 98.56 50 GLY B C 1
ATOM 1437 O O . GLY B 1 50 ? -13.18 5.082 1.319 1 98.56 50 GLY B O 1
ATOM 1438 N N . ALA B 1 51 ? -15.023 3.85 1.469 1 98.31 51 ALA B N 1
ATOM 1439 C CA . ALA B 1 51 ? -14.555 3.217 2.701 1 98.31 51 ALA B CA 1
ATOM 1440 C C . ALA B 1 51 ? -13.438 2.221 2.418 1 98.31 51 ALA B C 1
ATOM 1442 O O . ALA B 1 51 ? -12.508 2.078 3.217 1 98.31 51 ALA B O 1
ATOM 1443 N N . LYS B 1 52 ? -13.617 1.503 1.359 1 98.75 52 LYS B N 1
ATOM 1444 C CA . LYS B 1 52 ? -12.633 0.487 1.002 1 98.75 52 LYS B CA 1
ATOM 1445 C C . LYS B 1 52 ? -12.062 0.736 -0.394 1 98.75 52 LYS B C 1
ATOM 1447 O O . LYS B 1 52 ? -12.68 1.438 -1.201 1 98.75 52 LYS B O 1
ATOM 1452 N N . LEU B 1 53 ? -10.906 0.152 -0.617 1 98.88 53 LEU B N 1
ATOM 1453 C CA . LEU B 1 53 ? -10.25 0.332 -1.905 1 98.88 53 LEU B CA 1
ATOM 1454 C C . LEU B 1 53 ? -11.188 -0.02 -3.053 1 98.88 53 LEU B C 1
ATOM 1456 O O . LEU B 1 53 ? -11.188 0.649 -4.09 1 98.88 53 LEU B O 1
ATOM 1460 N N . THR B 1 54 ? -12.047 -1.018 -2.908 1 98.75 54 THR B N 1
ATOM 1461 C CA . THR B 1 54 ? -12.961 -1.508 -3.938 1 98.75 54 THR B CA 1
ATOM 1462 C C . THR B 1 54 ? -14.062 -0.493 -4.211 1 98.75 54 THR B C 1
ATOM 1464 O O . THR B 1 54 ? -14.789 -0.609 -5.199 1 98.75 54 THR B O 1
ATOM 1467 N N . ASP B 1 55 ? -14.188 0.543 -3.4 1 98.56 55 ASP B N 1
ATOM 1468 C CA . ASP B 1 55 ? -15.219 1.563 -3.555 1 98.56 55 ASP B CA 1
ATOM 1469 C C . ASP B 1 55 ? -14.703 2.744 -4.375 1 98.56 55 ASP B C 1
ATOM 1471 O O . ASP B 1 55 ? -15.469 3.652 -4.711 1 98.56 55 ASP B O 1
ATOM 1475 N N . ILE B 1 56 ? -13.438 2.791 -4.691 1 98.75 56 ILE B N 1
ATOM 1476 C CA . ILE B 1 56 ? -12.82 3.945 -5.34 1 98.75 56 ILE B CA 1
ATOM 1477 C C . ILE B 1 56 ? -12.766 3.725 -6.848 1 98.75 56 ILE B C 1
ATOM 1479 O O . ILE B 1 56 ? -12.258 2.705 -7.316 1 98.75 56 ILE B O 1
ATOM 1483 N N . PRO B 1 57 ? -13.281 4.676 -7.652 1 98.5 57 PRO B N 1
ATOM 1484 C CA . PRO B 1 57 ? -13.109 4.543 -9.102 1 98.5 57 PRO B CA 1
ATOM 1485 C C . PRO B 1 57 ? -11.641 4.48 -9.516 1 98.5 57 PRO B C 1
ATOM 1487 O O . PRO B 1 57 ? -10.797 5.152 -8.922 1 98.5 57 PRO B O 1
ATOM 1490 N N . ASP B 1 58 ? -11.398 3.736 -10.547 1 98.06 58 ASP B N 1
ATOM 1491 C CA . ASP B 1 58 ? -10.023 3.52 -10.992 1 98.06 58 ASP B CA 1
ATOM 1492 C C . ASP B 1 58 ? -9.32 4.844 -11.273 1 98.06 58 ASP B C 1
ATOM 1494 O O . ASP B 1 58 ? -8.133 5 -10.977 1 98.06 58 ASP B O 1
ATOM 1498 N N . GLU B 1 59 ? -10.016 5.762 -11.883 1 97.12 59 GLU B N 1
ATOM 1499 C CA . GLU B 1 59 ? -9.422 7.031 -12.289 1 97.12 59 GLU B CA 1
ATOM 1500 C C . GLU B 1 59 ? -8.953 7.832 -11.07 1 97.12 59 GLU B C 1
ATOM 1502 O O . GLU B 1 59 ? -8.07 8.68 -11.188 1 97.12 59 GLU B O 1
ATOM 1507 N N . ASP B 1 60 ? -9.5 7.562 -9.883 1 98.12 60 ASP B N 1
ATOM 1508 C CA . ASP B 1 60 ? -9.156 8.289 -8.664 1 98.12 60 ASP B CA 1
ATOM 1509 C C . ASP B 1 60 ? -8 7.617 -7.934 1 98.12 60 ASP B C 1
ATOM 1511 O O . ASP B 1 60 ? -7.539 8.109 -6.902 1 98.12 60 ASP B O 1
ATOM 1515 N N . LEU B 1 61 ? -7.484 6.559 -8.508 1 98.56 61 LEU B N 1
ATOM 1516 C CA . LEU B 1 61 ? -6.422 5.801 -7.855 1 98.56 61 LEU B CA 1
ATOM 1517 C C . LEU B 1 61 ? -5.07 6.094 -8.5 1 98.56 61 LEU B C 1
ATOM 1519 O O . LEU B 1 61 ? -4.023 5.828 -7.91 1 98.56 61 LEU B O 1
ATOM 1523 N N . SER B 1 62 ? -5.047 6.652 -9.664 1 96.94 62 SER B N 1
ATOM 1524 C CA . SER B 1 62 ? -3.883 6.648 -10.547 1 96.94 62 SER B CA 1
ATOM 1525 C C . SER B 1 62 ? -2.77 7.535 -9.992 1 96.94 62 SER B C 1
ATOM 1527 O O . SER B 1 62 ? -1.59 7.293 -10.258 1 96.94 62 SER B O 1
ATOM 1529 N N . GLU B 1 63 ? -3.094 8.531 -9.227 1 98 63 GLU B N 1
ATOM 1530 C CA . GLU B 1 63 ? -2.109 9.508 -8.773 1 98 63 GLU B CA 1
ATOM 1531 C C . GLU B 1 63 ? -1.557 9.148 -7.402 1 98 63 GLU B C 1
ATOM 1533 O O . GLU B 1 63 ? -0.556 9.719 -6.961 1 98 63 GLU B O 1
ATOM 1538 N N . ILE B 1 64 ? -2.127 8.227 -6.738 1 98.81 64 ILE B N 1
ATOM 1539 C CA . ILE B 1 64 ? -1.862 7.977 -5.324 1 98.81 64 ILE B CA 1
ATOM 1540 C C . ILE B 1 64 ? -0.418 7.516 -5.145 1 98.81 64 ILE B C 1
ATOM 1542 O O . ILE B 1 64 ? 0.327 8.086 -4.344 1 98.81 64 ILE B O 1
ATOM 1546 N N . LEU B 1 65 ? 0.011 6.562 -5.902 1 98.88 65 LEU B N 1
ATOM 1547 C CA . LEU B 1 65 ? 1.337 5.992 -5.688 1 98.88 65 LEU B CA 1
ATOM 1548 C C . LEU B 1 65 ? 2.424 6.969 -6.129 1 98.88 65 LEU B C 1
ATOM 1550 O O . LEU B 1 65 ? 3.453 7.098 -5.461 1 98.88 65 LEU B O 1
ATOM 1554 N N . PRO B 1 66 ? 2.266 7.707 -7.219 1 98.81 66 PRO B N 1
ATOM 1555 C CA . PRO B 1 66 ? 3.232 8.758 -7.535 1 98.81 66 PRO B CA 1
ATOM 1556 C C . PRO B 1 66 ? 3.371 9.789 -6.414 1 98.81 66 PRO B C 1
ATOM 1558 O O . PRO B 1 66 ? 4.477 10.25 -6.129 1 98.81 66 PRO B O 1
ATOM 1561 N N . VAL B 1 67 ? 2.281 10.141 -5.797 1 98.81 67 VAL B N 1
ATOM 1562 C CA . VAL B 1 67 ? 2.334 11.109 -4.707 1 98.81 67 VAL B CA 1
ATOM 1563 C C . VAL B 1 67 ? 3.016 10.484 -3.492 1 98.81 67 VAL B C 1
ATOM 1565 O O . VAL B 1 67 ? 3.822 11.141 -2.824 1 98.81 67 VAL B O 1
ATOM 1568 N N . ALA B 1 68 ? 2.703 9.234 -3.203 1 98.88 68 ALA B N 1
ATOM 1569 C CA . ALA B 1 68 ? 3.387 8.539 -2.115 1 98.88 68 ALA B CA 1
ATOM 1570 C C . ALA B 1 68 ? 4.895 8.5 -2.348 1 98.88 68 ALA B C 1
ATOM 1572 O O . ALA B 1 68 ? 5.68 8.688 -1.415 1 98.88 68 ALA B O 1
ATOM 1573 N N . LYS B 1 69 ? 5.246 8.266 -3.578 1 98.81 69 LYS B N 1
ATOM 1574 C CA . LYS B 1 69 ? 6.648 8.281 -3.984 1 98.81 69 LYS B CA 1
ATOM 1575 C C . LYS B 1 69 ? 7.285 9.641 -3.701 1 98.81 69 LYS B C 1
ATOM 1577 O O . LYS B 1 69 ? 8.383 9.711 -3.143 1 98.81 69 LYS B O 1
ATOM 1582 N N . LYS B 1 70 ? 6.621 10.664 -4.047 1 98.56 70 LYS B N 1
ATOM 1583 C CA . LYS B 1 70 ? 7.105 12.016 -3.807 1 98.56 70 LYS B CA 1
ATOM 1584 C C . LYS B 1 70 ? 7.281 12.281 -2.312 1 98.56 70 LYS B C 1
ATOM 1586 O O . LYS B 1 70 ? 8.242 12.938 -1.902 1 98.56 70 LYS B O 1
ATOM 1591 N N . LEU B 1 71 ? 6.348 11.836 -1.553 1 98.81 71 LEU B N 1
ATOM 1592 C CA . LEU B 1 71 ? 6.43 12 -0.106 1 98.81 71 LEU B CA 1
ATOM 1593 C C . LEU B 1 71 ? 7.68 11.32 0.447 1 98.81 71 LEU B C 1
ATOM 1595 O O . LEU B 1 71 ? 8.391 11.898 1.269 1 98.81 71 LEU B O 1
ATOM 1599 N N . ALA B 1 72 ? 7.895 10.086 -0.015 1 98.81 72 ALA B N 1
ATOM 1600 C CA . ALA B 1 72 ? 9.078 9.359 0.425 1 98.81 72 ALA B CA 1
ATOM 1601 C C . ALA B 1 72 ? 10.352 10.125 0.078 1 98.81 72 ALA B C 1
ATOM 1603 O O . ALA B 1 72 ? 11.266 10.234 0.903 1 98.81 72 ALA B O 1
ATOM 1604 N N . GLN B 1 73 ? 10.406 10.641 -1.092 1 98.62 73 GLN B N 1
ATOM 1605 C CA . GLN B 1 73 ? 11.562 11.414 -1.53 1 98.62 73 GLN B CA 1
ATOM 1606 C C . GLN B 1 73 ? 11.727 12.688 -0.697 1 98.62 73 GLN B C 1
ATOM 1608 O O . GLN B 1 73 ? 12.828 13 -0.243 1 98.62 73 GLN B O 1
ATOM 1613 N N . ALA B 1 74 ? 10.648 13.391 -0.507 1 98.62 74 ALA B N 1
ATOM 1614 C CA . ALA B 1 74 ? 10.68 14.656 0.219 1 98.62 74 ALA B CA 1
ATOM 1615 C C . ALA B 1 74 ? 11.125 14.453 1.663 1 98.62 74 ALA B C 1
ATOM 1617 O O . ALA B 1 74 ? 11.828 15.297 2.229 1 98.62 74 ALA B O 1
ATOM 1618 N N . THR B 1 75 ? 10.711 13.359 2.301 1 98.31 75 THR B N 1
ATOM 1619 C CA . THR B 1 75 ? 11.039 13.086 3.695 1 98.31 75 THR B CA 1
ATOM 1620 C C . THR B 1 75 ? 12.453 12.531 3.822 1 98.31 75 THR B C 1
ATOM 1622 O O . THR B 1 75 ? 13 12.461 4.926 1 98.31 75 THR B O 1
ATOM 1625 N N . GLY B 1 76 ? 12.977 12.078 2.67 1 97.94 76 GLY B N 1
ATOM 1626 C CA . GLY B 1 76 ? 14.281 11.438 2.705 1 97.94 76 GLY B CA 1
ATOM 1627 C C . GLY B 1 76 ? 14.242 10.023 3.248 1 97.94 76 GLY B C 1
ATOM 1628 O O . GLY B 1 76 ? 15.242 9.516 3.754 1 97.94 76 GLY B O 1
ATOM 1629 N N . ALA B 1 77 ? 13.133 9.469 3.191 1 98.06 77 ALA B N 1
ATOM 1630 C CA . ALA B 1 77 ? 12.969 8.117 3.713 1 98.06 77 ALA B CA 1
ATOM 1631 C C . ALA B 1 77 ? 13.672 7.098 2.824 1 98.06 77 ALA B C 1
ATOM 1633 O O . ALA B 1 77 ? 13.203 6.793 1.725 1 98.06 77 ALA B O 1
ATOM 1634 N N . GLY B 1 78 ? 14.742 6.48 3.322 1 97.75 78 GLY B N 1
ATOM 1635 C CA . GLY B 1 78 ? 15.422 5.414 2.607 1 97.75 78 GLY B CA 1
ATOM 1636 C C . GLY B 1 78 ? 14.734 4.07 2.74 1 97.75 78 GLY B C 1
ATOM 1637 O O . GLY B 1 78 ? 14.758 3.256 1.814 1 97.75 78 GLY B O 1
ATOM 1638 N N . ASP B 1 79 ? 14.266 3.818 3.875 1 98.81 79 ASP B N 1
ATOM 1639 C CA . ASP B 1 79 ? 13.43 2.662 4.191 1 98.81 79 ASP B CA 1
ATOM 1640 C C . ASP B 1 79 ? 12.047 3.098 4.656 1 98.81 79 ASP B C 1
ATOM 1642 O O . ASP B 1 79 ? 11.922 3.977 5.516 1 98.81 79 ASP B O 1
ATOM 1646 N N . PHE B 1 80 ? 11.031 2.523 4.082 1 98.94 80 PHE B N 1
ATOM 1647 C CA . PHE B 1 80 ? 9.672 2.936 4.438 1 98.94 80 PHE B CA 1
ATOM 1648 C C . PHE B 1 80 ? 8.656 1.901 3.98 1 98.94 80 PHE B C 1
ATOM 1650 O 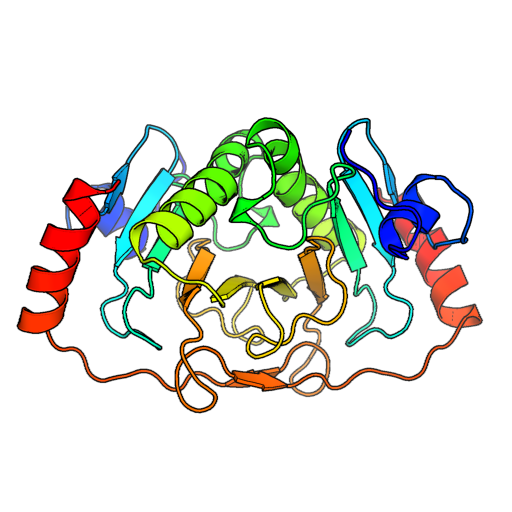O . PHE B 1 80 ? 8.977 1.007 3.197 1 98.94 80 PHE B O 1
ATOM 1657 N N . ASN B 1 81 ? 7.465 1.981 4.473 1 98.94 81 ASN B N 1
ATOM 1658 C CA . ASN B 1 81 ? 6.336 1.144 4.082 1 98.94 81 ASN B CA 1
ATOM 1659 C C . ASN B 1 81 ? 5.199 1.974 3.49 1 98.94 81 ASN B C 1
ATOM 1661 O O . ASN B 1 81 ? 4.969 3.107 3.914 1 98.94 81 ASN B O 1
ATOM 1665 N N . ILE B 1 82 ? 4.555 1.501 2.494 1 98.94 82 ILE B N 1
ATOM 1666 C CA . ILE B 1 82 ? 3.225 1.941 2.082 1 98.94 82 ILE B CA 1
ATOM 1667 C C . ILE B 1 82 ? 2.174 0.961 2.598 1 98.94 82 ILE B C 1
ATOM 1669 O O . ILE B 1 82 ? 2.25 -0.24 2.324 1 98.94 82 ILE B O 1
ATOM 1673 N N . LEU B 1 83 ? 1.22 1.468 3.371 1 98.94 83 LEU B N 1
ATOM 1674 C CA . LEU B 1 83 ? 0.188 0.617 3.955 1 98.94 83 LEU B CA 1
ATOM 1675 C C . LEU B 1 83 ? -1.2 1.194 3.701 1 98.94 83 LEU B C 1
ATOM 1677 O O . LEU B 1 83 ? -1.414 2.4 3.855 1 98.94 83 LEU B O 1
ATOM 1681 N N . GLN B 1 84 ? -2.064 0.451 3.293 1 98.94 84 GLN B N 1
ATOM 1682 C CA . GLN B 1 84 ? -3.473 0.79 3.121 1 98.94 84 GLN B CA 1
ATOM 1683 C C . GLN B 1 84 ? -4.375 -0.308 3.678 1 98.94 84 GLN B C 1
ATOM 1685 O O . GLN B 1 84 ? -4.273 -1.469 3.273 1 98.94 84 GLN B O 1
ATOM 1690 N N . ASN B 1 85 ? -5.25 0.008 4.594 1 98.88 85 ASN B N 1
ATOM 1691 C CA . ASN B 1 85 ? -6.094 -0.932 5.324 1 98.88 85 ASN B CA 1
ATOM 1692 C C . ASN B 1 85 ? -7.543 -0.862 4.852 1 98.88 85 ASN B C 1
ATOM 1694 O O . ASN B 1 85 ? -8.062 0.223 4.578 1 98.88 85 ASN B O 1
ATOM 1698 N N . ASN B 1 86 ? -8.172 -1.978 4.77 1 98.88 86 ASN B N 1
ATOM 1699 C CA . ASN B 1 86 ? -9.578 -2.076 4.406 1 98.88 86 ASN B CA 1
ATOM 1700 C C . ASN B 1 86 ? -10.359 -2.922 5.406 1 98.88 86 ASN B C 1
ATOM 1702 O O . ASN B 1 86 ? -10.266 -4.152 5.395 1 98.88 86 ASN B O 1
ATOM 1706 N N . GLY B 1 87 ? -11.117 -2.287 6.258 1 98.62 87 GLY B N 1
ATOM 1707 C CA . GLY B 1 87 ? -11.906 -2.992 7.254 1 98.62 87 GLY B CA 1
ATOM 1708 C C . GLY B 1 87 ? -11.312 -2.922 8.648 1 98.62 87 GLY B C 1
ATOM 1709 O O . GLY B 1 87 ? -10.094 -2.855 8.805 1 98.62 87 GLY B O 1
ATOM 1710 N N . ARG B 1 88 ? -12.172 -3.084 9.695 1 98 88 ARG B N 1
ATOM 1711 C CA . ARG B 1 88 ? -11.773 -2.904 11.086 1 98 88 ARG B CA 1
ATOM 1712 C C . ARG B 1 88 ? -10.781 -3.979 11.508 1 98 88 ARG B C 1
ATOM 1714 O O . ARG B 1 88 ? -9.758 -3.676 12.141 1 98 88 ARG B O 1
ATOM 1721 N N . ILE B 1 89 ? -11.008 -5.184 11.148 1 97.88 89 ILE B N 1
ATOM 1722 C CA . ILE B 1 89 ? -10.141 -6.262 11.594 1 97.88 89 ILE B CA 1
ATOM 1723 C C . ILE B 1 89 ? -8.781 -6.152 10.898 1 97.88 89 ILE B C 1
ATOM 1725 O O . ILE B 1 89 ? -7.797 -6.742 11.344 1 97.88 89 ILE B O 1
ATOM 1729 N N . ALA B 1 90 ? -8.75 -5.426 9.766 1 98.31 90 ALA B N 1
ATOM 1730 C CA . ALA B 1 90 ? -7.508 -5.16 9.047 1 98.31 90 ALA B CA 1
ATOM 1731 C C . ALA B 1 90 ? -6.902 -3.826 9.469 1 98.31 90 ALA B C 1
ATOM 1733 O O . ALA B 1 90 ? -6.121 -3.227 8.727 1 98.31 90 ALA B O 1
ATOM 1734 N N . HIS B 1 91 ? -7.402 -3.279 10.57 1 97.88 91 HIS B N 1
ATOM 1735 C CA . HIS B 1 91 ? -6.781 -2.164 11.273 1 97.88 91 HIS B CA 1
ATOM 1736 C C . HIS B 1 91 ? -7.195 -0.829 10.672 1 97.88 91 HIS B C 1
ATOM 1738 O O . HIS B 1 91 ? -6.547 0.193 10.906 1 97.88 91 HIS B O 1
ATOM 1744 N N . GLN B 1 92 ? -8.203 -0.804 9.844 1 98.31 92 GLN B N 1
ATOM 1745 C CA . GLN B 1 92 ? -8.734 0.463 9.359 1 98.31 92 GLN B CA 1
ATOM 1746 C C . GLN B 1 92 ? -9.586 1.151 10.422 1 98.31 92 GLN B C 1
ATOM 1748 O O . GLN B 1 92 ? -10.516 0.552 10.969 1 98.31 92 GLN B O 1
ATOM 1753 N N . VAL B 1 93 ? -9.289 2.443 10.609 1 97.12 93 VAL B N 1
ATOM 1754 C CA . VAL B 1 93 ? -9.992 3.166 11.664 1 97.12 93 VAL B CA 1
ATOM 1755 C C . VAL B 1 93 ? -10.891 4.238 11.055 1 97.12 93 VAL B C 1
ATOM 1757 O O . VAL B 1 93 ? -11.938 4.566 11.602 1 97.12 93 VAL B O 1
ATOM 1760 N N . VAL B 1 94 ? -10.477 4.902 9.984 1 97.75 94 VAL B N 1
ATOM 1761 C CA . VAL B 1 94 ? -11.25 5.914 9.266 1 97.75 94 VAL B CA 1
ATOM 1762 C C . VAL B 1 94 ? -11.844 5.312 7.996 1 97.75 94 VAL B C 1
ATOM 1764 O O . VAL B 1 94 ? -11.125 4.699 7.199 1 97.75 94 VAL B O 1
ATOM 1767 N N . ASP B 1 95 ? -13.156 5.438 7.836 1 97.75 95 ASP B N 1
ATOM 1768 C CA . ASP B 1 95 ? -13.828 4.832 6.688 1 97.75 95 ASP B CA 1
ATOM 1769 C C . ASP B 1 95 ? -13.688 5.711 5.445 1 97.75 95 ASP B C 1
ATOM 1771 O O . ASP B 1 95 ? -14.688 6.086 4.828 1 97.75 95 ASP B O 1
ATOM 1775 N N . HIS B 1 96 ? -12.594 6.07 5.113 1 98.81 96 HIS B N 1
ATOM 1776 C CA . HIS B 1 96 ? -12.117 6.758 3.918 1 98.81 96 HIS B CA 1
ATOM 1777 C C . HIS B 1 96 ? -10.742 6.242 3.498 1 98.81 96 HIS B C 1
ATOM 1779 O O . HIS B 1 96 ? -9.773 6.375 4.246 1 98.81 96 HIS B O 1
ATOM 1785 N N . VAL B 1 97 ? -10.719 5.66 2.346 1 98.88 97 VAL B N 1
ATOM 1786 C CA . VAL B 1 97 ? -9.492 5.043 1.865 1 98.88 97 VAL B CA 1
ATOM 1787 C C . VAL B 1 97 ? -8.32 6.012 2.031 1 98.88 97 VAL B C 1
ATOM 1789 O O . VAL B 1 97 ? -8.422 7.184 1.659 1 98.88 97 VAL B O 1
ATOM 1792 N N . HIS B 1 98 ? -7.254 5.559 2.633 1 98.94 98 HIS B N 1
ATOM 1793 C CA . HIS B 1 98 ? -6.035 6.344 2.785 1 98.94 98 HIS B CA 1
ATOM 1794 C C . HIS B 1 98 ? -4.801 5.445 2.818 1 98.94 98 HIS B C 1
ATOM 1796 O O . HIS B 1 98 ? -4.848 4.34 3.359 1 98.94 98 HIS B O 1
ATOM 1802 N N . PHE B 1 99 ? -3.752 5.945 2.258 1 98.94 99 PHE B N 1
ATOM 1803 C CA . PHE B 1 99 ? -2.463 5.262 2.217 1 98.94 99 PHE B CA 1
ATOM 1804 C C . PHE B 1 99 ? -1.477 5.914 3.18 1 98.94 99 PHE B C 1
ATOM 1806 O O . PHE B 1 99 ? -1.296 7.133 3.162 1 98.94 99 PHE B O 1
ATOM 1813 N N . HIS B 1 100 ? -0.896 5.078 4.008 1 98.94 100 HIS B N 1
ATOM 1814 C CA . HIS B 1 100 ? 0.184 5.52 4.883 1 98.94 100 HIS B CA 1
ATOM 1815 C C . HIS B 1 100 ? 1.537 5.402 4.188 1 98.94 100 HIS B C 1
ATOM 1817 O O . HIS B 1 100 ? 1.885 4.336 3.674 1 98.94 100 HIS B O 1
ATOM 1823 N N . MET B 1 101 ? 2.199 6.422 4.074 1 98.94 101 MET B N 1
ATOM 1824 C CA . MET B 1 101 ? 3.639 6.406 3.826 1 98.94 101 MET B CA 1
ATOM 1825 C C . MET B 1 101 ? 4.418 6.574 5.125 1 98.94 101 MET B C 1
ATOM 1827 O O . MET B 1 101 ? 4.395 7.645 5.734 1 98.94 101 MET B O 1
ATOM 1831 N N . ILE B 1 102 ? 5.094 5.496 5.559 1 98.94 102 ILE B N 1
ATOM 1832 C CA . ILE B 1 102 ? 5.652 5.465 6.906 1 98.94 102 ILE B CA 1
ATOM 1833 C C . ILE B 1 102 ? 7.156 5.211 6.832 1 98.94 102 ILE B C 1
ATOM 1835 O O . ILE B 1 102 ? 7.59 4.078 6.605 1 98.94 102 ILE B O 1
ATOM 1839 N N . PRO B 1 103 ? 7.934 6.195 7.09 1 98.88 103 PRO B N 1
ATOM 1840 C CA . PRO B 1 103 ? 9.375 5.945 7.184 1 98.88 103 PRO B CA 1
ATOM 1841 C C . PRO B 1 103 ? 9.727 4.922 8.258 1 98.88 103 PRO B C 1
ATOM 1843 O O . PRO B 1 103 ? 9.07 4.867 9.305 1 98.88 103 PRO B O 1
ATOM 1846 N N . LYS B 1 104 ? 10.703 4.105 7.969 1 98.81 104 LYS B N 1
ATOM 1847 C CA . LYS B 1 104 ? 11.281 3.137 8.891 1 98.81 104 LYS B CA 1
ATOM 1848 C C . LYS B 1 104 ? 12.75 3.457 9.18 1 98.81 104 LYS B C 1
ATOM 1850 O O . LYS B 1 104 ? 13.648 2.781 8.672 1 98.81 104 LYS B O 1
ATOM 1855 N N . PRO B 1 105 ? 12.977 4.383 10.062 1 98.19 105 PRO B N 1
ATOM 1856 C CA . P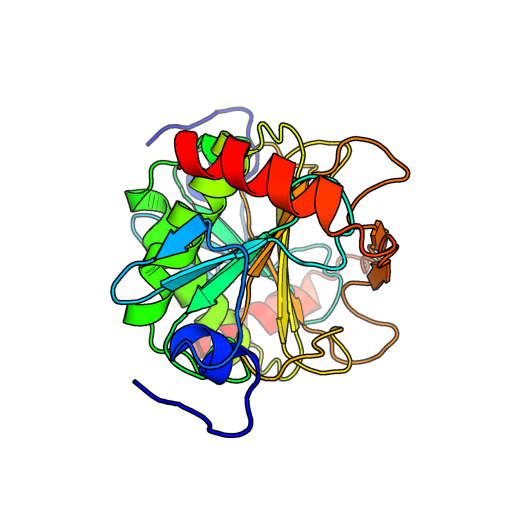RO B 1 105 ? 14.344 4.859 10.281 1 98.19 105 PRO B CA 1
ATOM 1857 C C . PRO B 1 105 ? 15.188 3.879 11.094 1 98.19 105 PRO B C 1
ATOM 1859 O O . PRO B 1 105 ? 16.422 3.914 11.023 1 98.19 105 PRO B O 1
ATOM 1862 N N . ASN B 1 106 ? 14.547 3.109 11.891 1 97.56 106 ASN B N 1
ATOM 1863 C CA . ASN B 1 106 ? 15.211 2.109 12.719 1 97.56 106 ASN B CA 1
ATOM 1864 C C . ASN B 1 106 ? 14.258 1.009 13.156 1 97.56 106 ASN B C 1
ATOM 1866 O O . ASN B 1 106 ? 13.094 0.987 12.734 1 97.56 106 ASN B O 1
ATOM 1870 N N . GLU B 1 107 ? 14.719 0.066 13.938 1 95.38 107 GLU B N 1
ATOM 1871 C CA . GLU B 1 107 ? 13.953 -1.126 14.289 1 95.38 107 GLU B CA 1
ATOM 1872 C C . GLU B 1 107 ? 12.773 -0.777 15.195 1 95.38 107 GLU B C 1
ATOM 1874 O O . GLU B 1 107 ? 11.727 -1.43 15.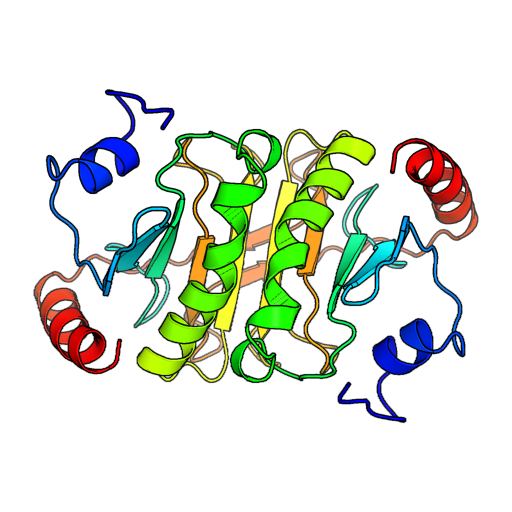148 1 95.38 107 GLU B O 1
ATOM 1879 N N . SER B 1 108 ? 12.938 0.24 15.969 1 95.81 108 SER B N 1
ATOM 1880 C CA . SER B 1 108 ? 11.945 0.529 16.984 1 95.81 108 SER B CA 1
ATOM 1881 C C . SER B 1 108 ? 10.875 1.488 16.469 1 95.81 108 SER B C 1
ATOM 1883 O O . SER B 1 108 ? 9.734 1.467 16.938 1 95.81 108 SER B O 1
ATOM 1885 N N . GLU B 1 109 ? 11.219 2.363 15.555 1 97.69 109 GLU B N 1
ATOM 1886 C CA . GLU B 1 109 ? 10.266 3.328 15.016 1 97.69 109 GLU B CA 1
ATOM 1887 C C . GLU B 1 109 ? 9.664 2.834 13.703 1 97.69 109 GLU B C 1
ATOM 1889 O O . GLU B 1 109 ? 10.273 2.035 12.992 1 97.69 109 GLU B O 1
ATOM 1894 N N . GLY B 1 110 ? 8.438 3.389 13.43 1 98.56 110 GLY B N 1
ATOM 1895 C CA . GLY B 1 110 ? 7.762 2.998 12.203 1 98.56 110 GLY B CA 1
ATOM 1896 C C . GLY B 1 110 ? 6.867 1.786 12.375 1 98.56 110 GLY B C 1
ATOM 1897 O O . GLY B 1 110 ? 6.605 1.355 13.5 1 98.56 110 GLY B O 1
ATOM 1898 N N . LEU B 1 111 ? 6.445 1.287 11.297 1 98.62 111 LEU B N 1
ATOM 1899 C CA . LEU B 1 111 ? 5.488 0.188 11.258 1 98.62 111 LEU B CA 1
ATOM 1900 C C . LEU B 1 111 ? 6.125 -1.107 11.742 1 98.62 111 LEU B C 1
ATOM 1902 O O . LEU B 1 111 ? 7.258 -1.423 11.375 1 98.62 111 LEU B O 1
ATOM 1906 N N . THR B 1 112 ? 5.434 -1.765 12.57 1 97.81 112 THR B N 1
ATOM 1907 C CA . THR B 1 112 ? 5.828 -3.125 12.922 1 97.81 112 THR B CA 1
ATOM 1908 C C . THR B 1 112 ? 4.949 -4.145 12.203 1 97.81 112 THR B C 1
ATOM 1910 O O . THR B 1 112 ? 3.732 -3.965 12.109 1 97.81 112 THR B O 1
ATOM 1913 N N . ILE B 1 113 ? 5.547 -5.195 11.805 1 96.5 113 ILE B N 1
ATOM 1914 C CA . ILE B 1 113 ? 4.844 -6.145 10.953 1 96.5 113 ILE B CA 1
ATOM 1915 C C . ILE B 1 113 ? 5.027 -7.559 11.5 1 96.5 113 ILE B C 1
ATOM 1917 O O . ILE B 1 113 ? 6.125 -7.938 11.906 1 96.5 113 ILE B O 1
ATOM 1921 N N . GLY B 1 114 ? 3.945 -8.211 11.609 1 96.38 114 GLY B N 1
ATOM 1922 C CA . GLY B 1 114 ? 3.938 -9.656 11.797 1 96.38 114 GLY B CA 1
ATOM 1923 C C . GLY B 1 114 ? 3.592 -10.422 10.531 1 96.38 114 GLY B C 1
ATOM 1924 O O . GLY B 1 114 ? 2.666 -10.047 9.805 1 96.38 114 GLY B O 1
ATOM 1925 N N . TRP B 1 115 ? 4.285 -11.469 10.281 1 97.06 115 TRP B N 1
ATOM 1926 C CA . TRP B 1 115 ? 4.207 -12.18 9.008 1 97.06 115 TRP B CA 1
ATOM 1927 C C . TRP B 1 115 ? 3.984 -13.672 9.234 1 97.06 115 TRP B C 1
ATOM 1929 O O . TRP B 1 115 ? 4.887 -14.484 9.008 1 97.06 115 TRP B O 1
ATOM 1939 N N . PRO B 1 116 ? 2.84 -14.055 9.602 1 96.38 116 PRO B N 1
ATOM 1940 C CA . PRO B 1 116 ? 2.553 -15.469 9.844 1 96.38 116 PRO B CA 1
ATOM 1941 C C . PRO B 1 116 ? 2.273 -16.25 8.562 1 96.38 116 PRO B C 1
ATOM 1943 O O . PRO B 1 116 ? 1.128 -16.625 8.305 1 96.38 116 PRO B O 1
ATOM 1946 N N . ALA B 1 117 ? 3.227 -16.547 7.855 1 95.38 117 ALA B N 1
ATOM 1947 C CA . ALA B 1 117 ? 3.104 -17.234 6.57 1 95.38 117 ALA B CA 1
ATOM 1948 C C . ALA B 1 117 ? 2.654 -18.672 6.762 1 95.38 117 ALA B C 1
ATOM 1950 O O . ALA B 1 117 ? 3.047 -19.328 7.73 1 95.38 117 ALA B O 1
ATOM 1951 N N . GLN B 1 118 ? 1.924 -19.078 5.852 1 93.69 118 GLN B N 1
ATOM 1952 C CA . GLN B 1 118 ? 1.486 -20.469 5.832 1 93.69 118 GLN B CA 1
ATOM 1953 C C . GLN B 1 118 ? 2.383 -21.312 4.93 1 93.69 118 GLN B C 1
ATOM 1955 O O . GLN B 1 118 ? 3.014 -20.797 4.008 1 93.69 118 GLN B O 1
ATOM 1960 N N . GLU B 1 119 ? 2.354 -22.609 5.238 1 93.19 119 GLU B N 1
ATOM 1961 C CA . GLU B 1 119 ? 3.131 -23.516 4.387 1 93.19 119 GLU B CA 1
ATOM 1962 C C . GLU B 1 119 ? 2.553 -23.578 2.977 1 93.19 119 GLU B C 1
ATOM 1964 O O . GLU B 1 119 ? 1.333 -23.562 2.799 1 93.19 119 GLU B O 1
ATOM 1969 N N . THR B 1 120 ? 3.434 -23.734 2.119 1 93.25 120 THR B N 1
ATOM 1970 C CA . THR B 1 120 ? 3.031 -23.844 0.721 1 93.25 120 THR B CA 1
ATOM 1971 C C . THR B 1 120 ? 2.205 -25.109 0.497 1 93.25 120 THR B C 1
ATOM 1973 O O . THR B 1 120 ? 2.568 -26.188 0.97 1 93.25 120 THR B O 1
ATOM 1976 N N . ASN B 1 121 ? 1.089 -24.984 -0.076 1 96.19 121 ASN B N 1
ATOM 1977 C CA . ASN B 1 121 ? 0.242 -26.078 -0.54 1 96.19 121 ASN B CA 1
ATOM 1978 C C . ASN B 1 121 ? -0.124 -25.906 -2.012 1 96.19 121 ASN B C 1
ATOM 1980 O O . ASN B 1 121 ? -1.111 -25.25 -2.344 1 96.19 121 ASN B O 1
ATOM 1984 N N . MET B 1 122 ? 0.625 -26.578 -2.883 1 96.38 122 MET B N 1
ATOM 1985 C CA . MET B 1 122 ? 0.535 -26.359 -4.324 1 96.38 122 MET B CA 1
ATOM 1986 C C . MET B 1 122 ? -0.843 -26.75 -4.848 1 96.38 122 MET B C 1
ATOM 1988 O O . MET B 1 122 ? -1.377 -26.094 -5.746 1 96.38 122 MET B O 1
ATOM 1992 N N . ASP B 1 123 ? -1.401 -27.797 -4.332 1 97 123 ASP B N 1
ATOM 1993 C CA . ASP B 1 123 ? -2.719 -28.234 -4.785 1 97 123 ASP B CA 1
ATOM 1994 C C . ASP B 1 123 ? -3.783 -27.188 -4.465 1 97 123 ASP B C 1
ATOM 1996 O O . ASP B 1 123 ? -4.613 -26.859 -5.312 1 97 123 ASP B O 1
ATOM 2000 N N . LYS B 1 124 ? -3.707 -26.703 -3.309 1 96.5 124 LYS B N 1
ATOM 2001 C CA . LYS B 1 124 ? -4.668 -25.688 -2.912 1 96.5 124 LYS B CA 1
ATOM 2002 C C . LYS B 1 124 ? -4.473 -24.406 -3.721 1 96.5 124 LYS B C 1
ATOM 2004 O O . LYS B 1 124 ? -5.445 -23.75 -4.102 1 96.5 124 LYS B O 1
ATOM 2009 N N . LEU B 1 125 ? -3.256 -24.094 -3.979 1 97.5 125 LEU B N 1
ATOM 2010 C CA . LEU B 1 125 ? -2.955 -22.891 -4.746 1 97.5 125 LEU B CA 1
ATOM 2011 C C . LEU B 1 125 ? -3.432 -23.031 -6.188 1 97.5 125 LEU B C 1
ATOM 2013 O O . LEU B 1 125 ? -3.982 -22.078 -6.762 1 97.5 125 LEU B O 1
ATOM 2017 N N . LYS B 1 126 ? -3.209 -24.156 -6.734 1 97.44 126 LYS B N 1
ATOM 2018 C CA . LYS B 1 126 ? -3.656 -24.406 -8.102 1 97.44 126 LYS B CA 1
ATOM 2019 C C . LYS B 1 126 ? -5.172 -24.281 -8.219 1 97.44 126 LYS B C 1
ATOM 2021 O O . LYS B 1 126 ? -5.68 -23.672 -9.164 1 97.44 126 LYS B O 1
ATOM 2026 N N . ALA B 1 127 ? -5.812 -24.922 -7.309 1 97.75 127 ALA B N 1
ATOM 2027 C CA . ALA B 1 127 ? -7.273 -24.844 -7.297 1 97.75 127 ALA B CA 1
ATOM 2028 C C . ALA B 1 127 ? -7.746 -23.406 -7.16 1 97.75 127 ALA B C 1
ATOM 2030 O O . ALA B 1 127 ? -8.672 -22.984 -7.859 1 97.75 127 ALA B O 1
ATOM 2031 N N . LEU B 1 128 ? -7.164 -22.734 -6.242 1 98 128 LEU B N 1
ATOM 2032 C CA . LEU B 1 128 ? -7.516 -21.344 -6.035 1 98 128 LEU B CA 1
ATOM 2033 C C . LEU B 1 128 ? -7.227 -20.516 -7.285 1 98 128 LEU B C 1
ATOM 2035 O O . LEU B 1 128 ? -8.023 -19.656 -7.664 1 98 128 LEU B O 1
ATOM 2039 N N . HIS B 1 129 ? -6.09 -20.734 -7.867 1 98.44 129 HIS B N 1
ATOM 2040 C CA . HIS B 1 129 ? -5.699 -20.031 -9.094 1 98.44 129 HIS B CA 1
ATOM 2041 C C . HIS B 1 129 ? -6.762 -20.188 -10.172 1 98.44 129 HIS B C 1
ATOM 2043 O O . HIS B 1 129 ? -7.133 -19.219 -10.828 1 98.44 129 HIS B O 1
ATOM 2049 N N . GLU B 1 130 ? -7.223 -21.328 -10.383 1 97.56 130 GLU B N 1
ATOM 2050 C CA . GLU B 1 130 ? -8.25 -21.594 -11.391 1 97.56 130 GLU B CA 1
ATOM 2051 C C . GLU B 1 130 ? -9.547 -20.859 -11.07 1 97.56 130 GLU B C 1
ATOM 2053 O O . GLU B 1 130 ? -10.203 -20.344 -11.961 1 97.56 130 GLU B O 1
ATOM 2058 N N . GLU B 1 131 ? -9.789 -20.891 -9.852 1 97.38 131 GLU B N 1
ATOM 2059 C CA . GLU B 1 131 ? -10.984 -20.188 -9.414 1 97.38 131 GLU B CA 1
ATOM 2060 C C . GLU B 1 131 ? -10.875 -18.688 -9.68 1 97.38 131 GLU B C 1
ATOM 2062 O O . GLU B 1 131 ? -11.797 -18.078 -10.219 1 97.38 131 GLU B O 1
ATOM 2067 N N . LEU B 1 132 ? -9.805 -18.109 -9.344 1 98.12 132 LEU B N 1
ATOM 2068 C CA . LEU B 1 132 ? -9.633 -16.672 -9.406 1 98.12 132 LEU B CA 1
ATOM 2069 C C . LEU B 1 132 ? -9.438 -16.203 -10.844 1 98.12 132 LEU B C 1
ATOM 2071 O O . LEU B 1 132 ? -9.844 -15.102 -11.211 1 98.12 132 LEU B O 1
ATOM 2075 N N . LYS B 1 133 ? -8.75 -17.016 -11.586 1 95.88 133 LYS B N 1
ATOM 2076 C CA . LYS B 1 133 ? -8.516 -16.656 -12.984 1 95.88 133 LYS B CA 1
ATOM 2077 C C . LYS B 1 133 ? -9.828 -16.344 -13.703 1 95.88 133 LYS B C 1
ATOM 2079 O O . LYS B 1 133 ? -9.891 -15.438 -14.523 1 95.88 133 LYS B O 1
ATOM 2084 N N . SER B 1 134 ? -10.828 -17.047 -13.328 1 93.19 134 SER B N 1
ATOM 2085 C CA . SER B 1 134 ? -12.141 -16.891 -13.961 1 93.19 134 SER B CA 1
ATOM 2086 C C . SER B 1 134 ? -12.812 -15.586 -13.531 1 93.19 134 SER B C 1
ATOM 2088 O O . SER B 1 134 ? -13.75 -15.117 -14.18 1 93.19 134 SER B O 1
ATOM 2090 N N . LYS B 1 135 ? -12.352 -14.969 -12.531 1 95 135 LYS B N 1
ATOM 2091 C CA . LYS B 1 135 ? -12.984 -13.773 -11.977 1 95 135 LYS B CA 1
ATOM 2092 C C . LYS B 1 135 ? -12.172 -12.516 -12.312 1 95 135 LYS B C 1
ATOM 2094 O O . LYS B 1 135 ? -12.594 -11.398 -12.008 1 95 135 LYS B O 1
ATOM 2099 N N . MET B 1 136 ? -11.016 -12.789 -12.844 1 93.75 136 MET B N 1
ATOM 2100 C CA . MET B 1 136 ? -10.125 -11.672 -13.141 1 93.75 136 MET B CA 1
ATOM 2101 C C . MET B 1 136 ? -10.359 -11.141 -14.547 1 93.75 136 MET B C 1
ATOM 2103 O O . MET B 1 136 ? -10.75 -11.898 -15.445 1 93.75 136 MET B O 1
#

Secondary structure (DSSP, 8-state):
----TT-HHHHHHTTSS---EEEE-SSEEEEE-SS-SSTT-EEEEESS--SSGGGS-GGGTTTHHHHHHHHHHHHT-SSEEEEEEESGGGT--SSS--EEEEE--SSSSS-EEE--PPPP-HHHHHHHHHHHHTT-/----TT-HHHHHHTTSS---EEEE-SSEEEEE-SS-SSTT-EEEEESS--SSGGGS-GGGTTTHHHHHHHHHHHHT-SSEEEEEEESGGGT--SSS--EEEEE--SSSSS-EEE--PPPP-HHHHHHHHHHHHTT-